Protein AF-A0A925TE75-F1 (afdb_monomer_lite)

Secondary structure (DSSP, 8-state):
----TTPPP-HHHHHHHHHHHTTSTTHHHHHHHHHHTSPPP---SS---BTTTTBSS----S-TTT-HHHHHHHHHHHHHHT--S-S--HHHHHTHHHHHHHHHHHHHHHHHHHHHHHHHHHHHHHGGGTT-EEEEEEEEEETTEEEEEETTT--EEEEEGGGS-SS-EEEETTTTEEEETTT--EEETT-EEEEEEEEEETTTTEEEEEE-SPPBP-PPPPP----------PPP-

Structure (mmCIF, N/CA/C/O backbone):
data_AF-A0A925TE75-F1
#
_entry.id   AF-A0A925TE75-F1
#
loop_
_atom_site.group_PDB
_atom_site.id
_atom_site.type_symbol
_atom_site.label_atom_id
_atom_site.label_alt_id
_atom_site.label_comp_id
_atom_site.label_asym_id
_atom_site.label_entity_id
_atom_site.label_seq_id
_atom_site.pdbx_PDB_ins_code
_atom_site.Cartn_x
_atom_site.Cartn_y
_atom_site.Cartn_z
_atom_site.occupancy
_atom_site.B_iso_or_equiv
_atom_site.auth_seq_id
_atom_site.auth_comp_id
_atom_site.auth_asym_id
_atom_site.auth_atom_id
_atom_site.pdbx_PDB_model_num
ATOM 1 N N . MET A 1 1 ? -26.390 -14.386 -6.343 1.00 45.97 1 MET A N 1
ATOM 2 C CA . MET A 1 1 ? -25.459 -13.821 -7.343 1.00 45.97 1 MET A CA 1
ATOM 3 C C . MET A 1 1 ? -24.581 -14.959 -7.830 1.00 45.97 1 MET A C 1
ATOM 5 O O . MET A 1 1 ? -23.824 -15.487 -7.032 1.00 45.97 1 MET A O 1
ATOM 9 N N . VAL A 1 2 ? -24.755 -15.409 -9.074 1.00 35.94 2 VAL A N 1
ATOM 10 C CA . VAL A 1 2 ? -23.958 -16.507 -9.641 1.00 35.94 2 VAL A CA 1
ATOM 11 C C . VAL A 1 2 ? 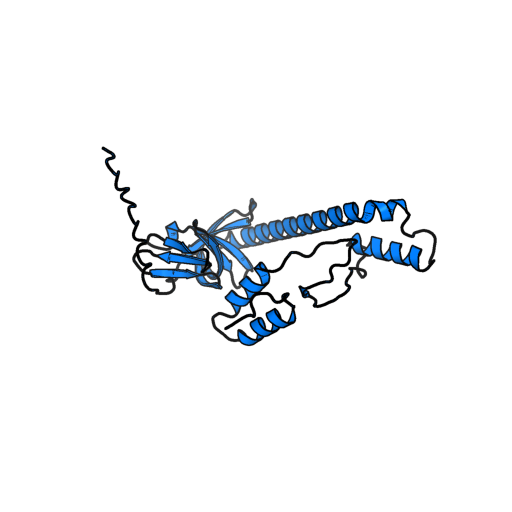-22.930 -15.874 -10.569 1.00 35.94 2 VAL A C 1
ATOM 13 O O . VAL A 1 2 ? -23.268 -15.431 -11.664 1.00 35.94 2 VAL A O 1
ATOM 16 N N . LEU A 1 3 ? -21.689 -15.755 -10.101 1.00 52.94 3 LEU A N 1
ATOM 17 C CA . LEU A 1 3 ? -20.561 -15.599 -11.013 1.00 52.94 3 LEU A CA 1
ATOM 18 C C . LEU A 1 3 ? -20.379 -16.959 -11.702 1.00 52.94 3 LEU A C 1
ATOM 20 O O . LEU A 1 3 ? -20.373 -17.968 -10.994 1.00 52.94 3 LEU A O 1
ATOM 24 N N . PRO A 1 4 ? -20.277 -17.033 -13.039 1.00 42.62 4 PRO A N 1
ATOM 25 C CA . PRO A 1 4 ? -20.003 -18.299 -13.703 1.00 42.62 4 PRO A CA 1
ATOM 26 C C . PRO A 1 4 ? -18.645 -18.825 -13.224 1.00 42.62 4 PRO A C 1
ATOM 28 O O . PRO A 1 4 ? -17.592 -18.260 -13.529 1.00 42.62 4 PRO A O 1
ATOM 31 N N . ILE A 1 5 ? -18.691 -19.887 -12.421 1.00 43.97 5 ILE A N 1
ATOM 32 C CA . ILE A 1 5 ? -17.518 -20.593 -11.911 1.00 43.97 5 ILE A CA 1
ATOM 33 C C . ILE A 1 5 ? -16.789 -21.162 -13.134 1.00 43.97 5 ILE A C 1
ATOM 35 O O . ILE A 1 5 ? -17.349 -21.979 -13.858 1.00 43.97 5 ILE A O 1
ATOM 39 N N . GLY A 1 6 ? -15.572 -20.680 -13.402 1.00 54.81 6 GLY A N 1
ATOM 40 C CA . GLY A 1 6 ? -14.730 -21.163 -14.506 1.00 54.81 6 GLY A CA 1
ATOM 41 C C . GLY A 1 6 ? -14.490 -20.185 -15.662 1.00 54.81 6 GLY A C 1
ATOM 42 O O . GLY A 1 6 ? -13.762 -20.530 -16.589 1.00 54.81 6 GLY A O 1
ATOM 43 N N . GLN A 1 7 ? -15.037 -18.962 -15.636 1.00 61.38 7 GLN A N 1
ATOM 44 C CA . GLN A 1 7 ? -14.716 -17.953 -16.655 1.00 61.38 7 GLN A CA 1
ATOM 45 C C . GLN A 1 7 ? -13.484 -17.120 -16.263 1.00 61.38 7 GLN A C 1
ATOM 47 O O . GLN A 1 7 ? -13.390 -16.638 -15.135 1.00 61.38 7 GLN A O 1
ATOM 52 N N . V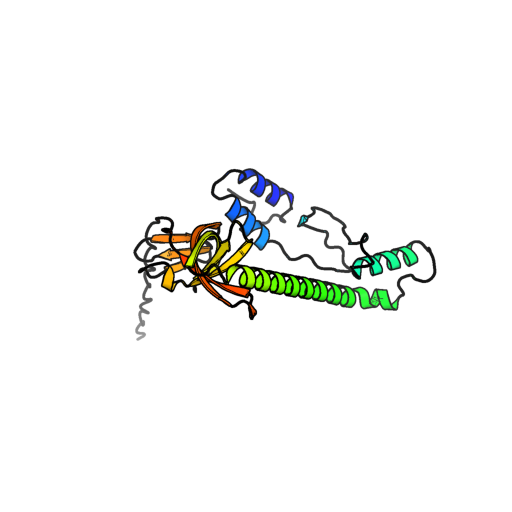AL A 1 8 ? -12.560 -16.895 -17.208 1.00 74.50 8 VAL A N 1
ATOM 53 C CA . VAL A 1 8 ? -11.416 -15.982 -17.021 1.00 74.50 8 VAL A CA 1
ATOM 54 C C . VAL A 1 8 ? -11.941 -14.600 -16.625 1.00 74.50 8 VAL A C 1
ATOM 56 O O . VAL A 1 8 ? -12.686 -13.965 -17.381 1.00 74.50 8 VAL A O 1
ATOM 59 N N . MET A 1 9 ? -11.564 -14.138 -15.432 1.00 81.94 9 MET A N 1
ATOM 60 C CA . MET A 1 9 ? -11.980 -12.836 -14.918 1.00 81.94 9 MET A CA 1
ATOM 61 C C . MET A 1 9 ? -11.477 -11.715 -15.831 1.00 81.94 9 MET A C 1
ATOM 63 O O . MET A 1 9 ? -10.340 -11.730 -16.294 1.00 81.94 9 MET A O 1
ATOM 67 N N . ARG A 1 10 ? -12.341 -10.733 -16.108 1.00 87.88 10 ARG A N 1
ATOM 68 C CA . ARG A 1 10 ? -12.034 -9.566 -16.946 1.00 87.88 10 ARG A CA 1
ATOM 69 C C . ARG A 1 10 ? -12.257 -8.280 -16.149 1.00 87.88 10 ARG A C 1
ATOM 71 O O . ARG A 1 10 ? -13.159 -8.271 -15.307 1.00 87.88 10 ARG A O 1
ATOM 78 N N . PRO A 1 11 ? -11.557 -7.174 -16.465 1.00 89.06 11 PRO A N 1
ATOM 79 C CA . PRO A 1 11 ? -11.718 -5.901 -15.751 1.00 89.06 11 PRO A CA 1
ATOM 80 C C . PRO A 1 11 ? -13.174 -5.414 -15.700 1.00 89.06 11 PRO A C 1
ATOM 82 O O . PRO A 1 11 ? -13.661 -4.993 -14.655 1.00 89.06 11 PRO A O 1
ATOM 85 N N . LYS A 1 12 ? -13.935 -5.603 -16.790 1.00 91.00 12 LYS A N 1
ATOM 86 C CA . LYS A 1 12 ? -15.368 -5.259 -16.853 1.00 91.00 12 LYS A CA 1
ATOM 87 C C . LYS A 1 12 ? -16.233 -5.940 -15.780 1.00 91.00 12 LYS A C 1
ATOM 89 O O . LYS A 1 12 ? -17.263 -5.392 -15.403 1.00 91.00 12 LYS A O 1
ATOM 94 N N . HIS A 1 13 ? -15.854 -7.134 -15.310 1.00 90.94 13 HIS A N 1
ATOM 95 C CA . HIS A 1 13 ? -16.602 -7.839 -14.266 1.00 90.94 13 HIS A CA 1
ATOM 96 C C . HIS A 1 13 ? -16.433 -7.134 -12.918 1.00 90.94 13 HIS A C 1
ATOM 98 O O . HIS A 1 13 ? -17.423 -6.924 -12.223 1.00 90.94 13 HIS A O 1
ATOM 104 N N . PHE A 1 14 ? -15.214 -6.692 -12.599 1.00 91.06 14 PHE A N 1
ATOM 105 C CA . PHE A 1 14 ? -14.948 -5.882 -11.412 1.00 91.06 14 PHE A CA 1
ATOM 106 C C . PHE A 1 14 ? -15.630 -4.519 -11.502 1.00 91.06 14 PHE A C 1
ATOM 108 O O . PHE A 1 14 ? -16.347 -4.155 -10.580 1.00 91.06 14 PHE A O 1
ATOM 115 N N . ASN A 1 15 ? -15.527 -3.819 -12.636 1.00 91.50 15 ASN A N 1
ATOM 116 C CA . ASN A 1 15 ? -16.188 -2.518 -12.810 1.00 91.50 15 ASN A CA 1
ATOM 117 C C . ASN A 1 15 ? -17.709 -2.607 -12.619 1.00 91.50 15 ASN A C 1
ATOM 119 O O . ASN A 1 15 ? -18.303 -1.739 -11.988 1.00 91.50 15 ASN A O 1
ATOM 123 N N . ARG A 1 16 ? -18.344 -3.688 -13.093 1.00 92.69 16 ARG A N 1
ATOM 124 C CA . ARG A 1 16 ? -19.771 -3.932 -12.845 1.00 92.69 16 ARG A CA 1
ATOM 125 C C . ARG A 1 16 ? -20.079 -4.104 -11.357 1.00 92.69 16 ARG A C 1
ATOM 127 O O . ARG A 1 16 ? -21.093 -3.588 -10.900 1.00 92.69 16 ARG A O 1
ATOM 134 N N . ILE A 1 17 ? -19.241 -4.835 -10.621 1.00 91.31 17 ILE A N 1
ATOM 135 C CA . ILE A 1 17 ? -19.398 -5.002 -9.170 1.00 91.31 17 ILE A CA 1
ATOM 136 C C . ILE A 1 17 ? -19.273 -3.641 -8.482 1.00 91.31 17 ILE A C 1
ATOM 138 O O . ILE A 1 17 ? -20.159 -3.281 -7.715 1.00 91.31 17 ILE A O 1
ATOM 142 N N . LEU A 1 18 ? -18.231 -2.869 -8.804 1.00 93.38 18 LEU A N 1
ATOM 143 C CA . LEU A 1 18 ? -17.979 -1.546 -8.225 1.00 93.38 18 LEU A CA 1
ATOM 144 C C . LEU A 1 18 ? -19.149 -0.578 -8.470 1.00 93.38 18 LEU A C 1
ATOM 146 O O . LEU A 1 18 ? -19.580 0.107 -7.545 1.00 93.38 18 LEU A O 1
ATOM 150 N N . GLU A 1 19 ? -19.732 -0.578 -9.672 1.00 94.75 19 GLU A N 1
ATOM 151 C CA . GLU A 1 19 ? -20.901 0.260 -9.973 1.00 94.75 19 GLU A CA 1
ATOM 152 C C . GLU A 1 19 ? -22.147 -0.186 -9.192 1.00 94.75 19 GLU A C 1
ATOM 154 O O . GLU A 1 19 ? -22.890 0.635 -8.665 1.00 94.75 19 GLU A O 1
ATOM 159 N N . GLN A 1 20 ? -22.365 -1.496 -9.042 1.00 93.19 20 GLN A N 1
ATOM 160 C CA . GLN A 1 20 ? -23.517 -2.030 -8.305 1.00 93.19 20 GLN A CA 1
ATOM 161 C C . GLN A 1 20 ? -23.474 -1.754 -6.801 1.00 93.19 20 GLN A C 1
ATOM 163 O O . GLN A 1 20 ? -24.521 -1.816 -6.146 1.00 93.19 20 GLN A O 1
ATOM 168 N N . VAL A 1 21 ? -22.289 -1.528 -6.236 1.00 94.50 21 VAL A N 1
ATOM 169 C CA . VAL A 1 21 ? -22.122 -1.240 -4.806 1.00 94.50 21 VAL A CA 1
ATOM 170 C C . VAL A 1 21 ? -22.039 0.250 -4.504 1.00 94.50 21 VAL A C 1
ATOM 172 O O . VAL A 1 21 ? -22.054 0.625 -3.336 1.00 94.50 21 VAL A O 1
ATOM 175 N N . LYS A 1 22 ? -22.002 1.100 -5.533 1.00 93.81 22 LYS A N 1
ATOM 176 C CA . LYS A 1 22 ? -21.947 2.552 -5.395 1.00 93.81 22 LYS A CA 1
ATOM 177 C C . LYS A 1 22 ? -23.134 3.086 -4.583 1.00 93.81 22 LYS A C 1
ATOM 179 O O . LYS A 1 22 ? -24.280 2.721 -4.827 1.00 93.81 22 LYS A O 1
ATOM 184 N N . GLY A 1 23 ? -22.846 3.937 -3.602 1.00 90.44 23 GLY A N 1
ATOM 185 C CA . GLY A 1 23 ? -23.814 4.535 -2.682 1.00 90.44 23 GLY A CA 1
ATOM 186 C C . GLY A 1 23 ? -24.338 3.603 -1.585 1.00 90.44 23 GLY A C 1
ATOM 187 O O . GLY A 1 23 ? -25.171 4.034 -0.797 1.00 90.44 23 GLY A O 1
ATOM 188 N N . LYS A 1 24 ? -23.887 2.343 -1.514 1.00 90.62 24 LYS A N 1
ATOM 189 C CA . LYS A 1 24 ? -24.347 1.383 -0.498 1.00 90.62 24 LYS A CA 1
ATOM 190 C C . LYS A 1 24 ? -23.432 1.364 0.720 1.00 90.62 24 LYS A C 1
ATOM 192 O O . LYS A 1 24 ? -22.227 1.577 0.601 1.00 90.62 24 LYS A O 1
ATOM 197 N N . ASP A 1 25 ? -23.977 0.965 1.867 1.00 83.44 25 ASP A N 1
ATOM 198 C CA . ASP A 1 25 ? -23.239 0.885 3.139 1.00 83.44 25 ASP A CA 1
ATOM 199 C C . ASP A 1 25 ? -21.976 0.009 3.065 1.00 83.44 25 ASP A C 1
ATOM 201 O O . ASP A 1 25 ? -20.991 0.254 3.759 1.00 83.44 25 ASP A O 1
ATOM 205 N N . TYR A 1 26 ? -21.984 -1.006 2.196 1.00 82.31 26 TYR A N 1
ATOM 206 C CA . TYR A 1 26 ? -20.880 -1.946 1.995 1.00 82.31 26 TYR A CA 1
ATOM 207 C C . TYR A 1 26 ? -19.980 -1.618 0.793 1.00 82.31 26 TYR A C 1
ATOM 209 O O . TYR A 1 26 ? -19.104 -2.421 0.465 1.00 82.31 26 TYR A O 1
ATOM 217 N N . GLN A 1 27 ? -20.155 -0.460 0.139 1.00 88.19 27 GLN A N 1
ATOM 218 C CA . GLN A 1 27 ? -19.326 -0.033 -0.999 1.00 88.19 27 GLN A CA 1
ATOM 219 C C . GLN A 1 27 ? -17.835 -0.154 -0.678 1.00 88.19 27 GLN A C 1
ATOM 221 O O . GLN A 1 27 ? -17.071 -0.744 -1.436 1.00 88.19 27 GLN A O 1
ATOM 226 N N . HIS A 1 28 ? -17.423 0.388 0.468 1.00 83.69 28 HIS A N 1
ATOM 227 C CA . HIS A 1 28 ? -16.014 0.449 0.828 1.00 83.69 28 HIS A CA 1
ATOM 228 C C . HIS A 1 28 ? -15.413 -0.939 1.067 1.00 83.69 28 HIS A C 1
ATOM 230 O O . HIS A 1 28 ? -14.321 -1.214 0.574 1.00 83.69 28 HIS A O 1
ATOM 236 N N . LEU A 1 29 ? -16.127 -1.818 1.776 1.00 85.50 29 LEU A N 1
ATOM 237 C CA . LEU A 1 29 ? -15.679 -3.191 2.004 1.00 85.50 29 LEU A CA 1
ATOM 238 C C . LEU A 1 29 ? -15.456 -3.911 0.670 1.00 85.50 29 LEU A C 1
ATOM 240 O O . LEU A 1 29 ? -14.417 -4.532 0.465 1.00 85.50 29 LEU A O 1
ATOM 244 N N . VAL A 1 30 ? -16.406 -3.792 -0.259 1.00 89.38 30 VAL A N 1
ATOM 245 C CA . VAL A 1 30 ? -16.284 -4.426 -1.576 1.00 89.38 30 VAL A CA 1
ATOM 246 C C . VAL A 1 30 ? -15.117 -3.837 -2.365 1.00 89.38 30 VAL A C 1
ATOM 248 O O . VAL A 1 30 ? -14.345 -4.603 -2.936 1.00 89.38 30 VAL A O 1
ATOM 251 N N . ASN A 1 31 ? -14.935 -2.514 -2.354 1.00 89.62 31 ASN A N 1
ATOM 252 C CA . ASN A 1 31 ? -13.800 -1.867 -3.014 1.00 89.62 31 ASN A CA 1
ATOM 253 C C . ASN A 1 31 ? -12.456 -2.374 -2.465 1.00 89.62 31 ASN A C 1
ATOM 255 O O . ASN A 1 31 ? -11.576 -2.727 -3.245 1.00 89.62 31 ASN A O 1
ATOM 259 N N . GLU A 1 32 ? -12.315 -2.473 -1.142 1.00 86.25 32 GLU A N 1
ATOM 260 C CA . GLU A 1 32 ? -11.103 -2.983 -0.485 1.00 86.25 32 GLU A CA 1
ATOM 261 C C . GLU A 1 32 ? -10.815 -4.438 -0.845 1.00 86.25 32 GLU A C 1
ATOM 263 O O . GLU A 1 32 ? -9.689 -4.783 -1.201 1.00 86.25 32 GLU A O 1
ATOM 268 N N . VAL A 1 33 ? -11.834 -5.298 -0.797 1.00 88.25 33 VAL A N 1
ATOM 269 C CA . VAL A 1 33 ? -11.685 -6.708 -1.173 1.00 88.25 33 VAL A CA 1
ATOM 270 C C . VAL A 1 33 ? -11.282 -6.820 -2.642 1.00 88.25 33 VAL A C 1
ATOM 272 O O . VAL A 1 33 ? -10.343 -7.545 -2.961 1.00 88.25 33 VAL A O 1
ATOM 275 N N . VAL A 1 34 ? -11.925 -6.063 -3.536 1.00 90.69 34 VAL A N 1
ATOM 276 C CA . VAL A 1 34 ? -11.560 -6.032 -4.958 1.00 90.69 34 VAL A CA 1
ATOM 277 C C . VAL A 1 34 ? -10.102 -5.619 -5.138 1.00 90.69 34 VAL A C 1
ATOM 279 O O . VAL A 1 34 ? -9.375 -6.323 -5.835 1.00 90.69 34 VAL A O 1
ATOM 282 N N . LEU A 1 35 ? -9.651 -4.541 -4.494 1.00 88.56 35 LEU A N 1
ATOM 283 C CA . LEU A 1 35 ? -8.263 -4.081 -4.585 1.00 88.56 35 LEU A CA 1
ATOM 284 C C . LEU A 1 35 ? -7.273 -5.140 -4.080 1.00 88.56 35 LEU A C 1
ATOM 286 O O . LEU A 1 35 ? -6.300 -5.437 -4.765 1.00 88.56 35 LEU A O 1
ATOM 290 N N . ARG A 1 36 ? -7.552 -5.781 -2.939 1.00 86.62 36 ARG A N 1
ATOM 291 C CA . ARG A 1 36 ? -6.675 -6.809 -2.343 1.00 86.62 36 ARG A CA 1
ATOM 292 C C . ARG A 1 36 ? -6.613 -8.113 -3.131 1.00 86.62 36 ARG A C 1
ATOM 294 O O . ARG A 1 36 ? -5.673 -8.879 -2.954 1.00 86.62 36 ARG A O 1
ATOM 301 N N . THR A 1 37 ? -7.600 -8.383 -3.985 1.00 87.69 37 THR A N 1
ATOM 302 C CA . THR A 1 37 ? -7.581 -9.558 -4.874 1.00 87.69 37 THR A CA 1
ATOM 303 C C . THR A 1 37 ? -6.733 -9.358 -6.130 1.00 87.69 37 THR A C 1
ATOM 305 O O . THR A 1 37 ? -6.501 -10.320 -6.863 1.00 87.69 37 THR A O 1
ATOM 308 N N . GLN A 1 38 ? -6.282 -8.131 -6.413 1.00 89.44 38 GLN A N 1
ATOM 309 C CA . GLN A 1 38 ? -5.475 -7.840 -7.594 1.00 89.44 38 GLN A CA 1
ATOM 310 C C . GLN A 1 38 ? -3.997 -8.146 -7.343 1.00 89.44 38 GLN A C 1
ATOM 312 O O . GLN A 1 38 ? -3.460 -7.892 -6.267 1.00 89.44 38 GLN A O 1
ATOM 317 N N . ALA A 1 39 ? -3.330 -8.677 -8.367 1.00 90.50 39 ALA A N 1
ATOM 318 C CA . ALA A 1 39 ? -1.884 -8.838 -8.349 1.00 90.50 39 ALA A CA 1
ATOM 319 C C . ALA A 1 39 ? -1.191 -7.474 -8.473 1.00 90.50 39 ALA A C 1
ATOM 321 O O . ALA A 1 39 ? -1.663 -6.589 -9.191 1.00 90.50 39 ALA A O 1
ATOM 322 N N . GLN A 1 40 ? -0.042 -7.333 -7.815 1.00 92.06 40 GLN A N 1
ATOM 323 C CA . GLN A 1 40 ? 0.820 -6.169 -7.982 1.00 92.06 40 GLN A CA 1
ATOM 324 C C . GLN A 1 40 ? 1.375 -6.119 -9.416 1.00 92.06 40 GLN A C 1
ATOM 326 O O . GLN A 1 40 ? 1.749 -7.150 -9.981 1.00 92.06 40 GLN A O 1
ATOM 331 N N . ALA A 1 41 ? 1.425 -4.924 -10.008 1.00 93.88 41 ALA A N 1
ATOM 332 C CA . ALA A 1 41 ? 2.069 -4.718 -11.302 1.00 93.88 41 ALA A CA 1
ATOM 333 C C . ALA A 1 41 ? 3.592 -4.889 -11.182 1.00 93.88 41 ALA A C 1
ATOM 335 O O . ALA A 1 41 ? 4.179 -4.566 -10.151 1.00 93.88 41 ALA A O 1
ATOM 336 N N . ILE A 1 42 ? 4.219 -5.403 -12.240 1.00 94.88 42 ILE A N 1
ATOM 337 C CA . ILE A 1 42 ? 5.668 -5.613 -12.327 1.00 94.88 42 ILE A CA 1
ATOM 338 C C . ILE A 1 42 ? 6.164 -5.218 -13.715 1.00 94.88 42 ILE A C 1
ATOM 340 O O . ILE A 1 42 ? 5.397 -5.252 -14.685 1.00 94.88 42 ILE A O 1
ATOM 344 N N . TYR A 1 43 ? 7.453 -4.912 -13.824 1.00 96.94 43 TYR A N 1
ATOM 345 C CA . TYR A 1 43 ? 8.115 -4.834 -15.119 1.00 96.94 43 TYR A CA 1
ATOM 346 C C . TYR A 1 43 ? 8.406 -6.247 -15.624 1.00 96.94 43 TYR A C 1
ATOM 348 O O . TYR A 1 43 ? 8.772 -7.138 -14.862 1.00 96.94 43 TYR A O 1
ATOM 356 N N . SER A 1 44 ? 8.219 -6.473 -16.922 1.00 96.00 44 SER A N 1
ATOM 357 C CA . SER A 1 44 ? 8.534 -7.747 -17.562 1.00 96.00 44 SER A CA 1
ATOM 358 C C . SER A 1 44 ? 8.821 -7.520 -19.045 1.00 96.00 44 SER A C 1
ATOM 360 O O . SER A 1 44 ? 8.110 -6.724 -19.663 1.00 96.00 44 SER A O 1
ATOM 362 N N . PRO A 1 45 ? 9.811 -8.215 -19.637 1.00 94.69 45 PRO A N 1
ATOM 363 C CA . PRO A 1 45 ? 9.989 -8.206 -21.089 1.00 94.69 45 PRO A CA 1
ATOM 364 C C . PRO A 1 45 ? 8.821 -8.898 -21.815 1.00 94.69 45 PRO A C 1
ATOM 366 O O . PRO A 1 45 ? 8.527 -8.582 -22.967 1.00 94.69 45 PRO A O 1
ATOM 369 N N . ASP A 1 46 ? 8.115 -9.807 -21.133 1.00 94.69 46 ASP A N 1
ATOM 370 C CA . ASP A 1 46 ? 6.970 -10.533 -21.674 1.00 94.69 46 ASP A CA 1
ATOM 371 C C . ASP A 1 46 ? 5.679 -9.718 -21.490 1.00 94.69 46 ASP A C 1
ATOM 373 O O . ASP A 1 46 ? 5.219 -9.485 -20.367 1.00 94.69 46 ASP A O 1
ATOM 377 N N . ASN A 1 47 ? 5.027 -9.319 -22.586 1.00 93.50 47 ASN A N 1
ATOM 378 C CA . ASN A 1 47 ? 3.759 -8.593 -22.500 1.00 93.50 47 ASN A CA 1
ATOM 379 C C . ASN A 1 47 ? 2.605 -9.503 -22.039 1.00 93.50 47 ASN A C 1
ATOM 381 O O . ASN A 1 47 ? 2.017 -10.241 -22.832 1.00 93.50 47 ASN A O 1
ATOM 385 N N . LYS A 1 48 ? 2.212 -9.359 -20.771 1.00 91.19 48 LYS A N 1
ATOM 386 C CA . LYS A 1 48 ? 1.043 -10.027 -20.165 1.00 91.19 48 LYS A CA 1
ATOM 387 C C . LYS A 1 48 ? -0.234 -9.169 -20.198 1.00 91.19 48 LYS A C 1
ATOM 389 O O . LYS A 1 48 ? -1.279 -9.599 -19.710 1.00 91.19 48 LYS A O 1
ATOM 394 N N . GLY A 1 49 ? -0.166 -7.970 -20.785 1.00 92.81 49 GLY A N 1
ATOM 395 C CA . GLY A 1 49 ? -1.205 -6.945 -20.689 1.00 92.81 49 GLY A CA 1
ATOM 39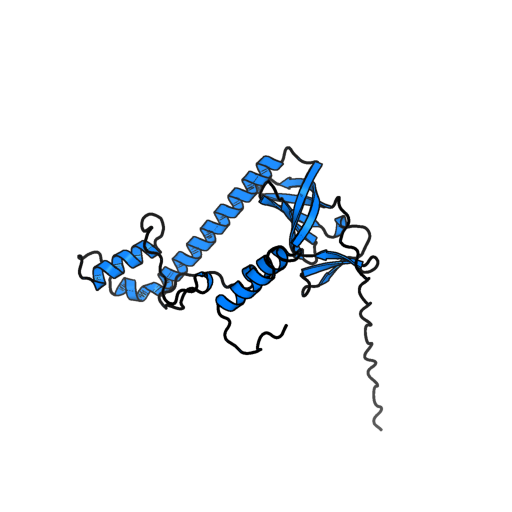6 C C . GLY A 1 49 ? -1.264 -6.289 -19.306 1.00 92.81 49 GLY A C 1
ATOM 397 O O . GLY A 1 49 ? -0.545 -6.667 -18.385 1.00 92.81 49 GLY A O 1
ATOM 398 N N . HIS A 1 50 ? -2.137 -5.294 -19.150 1.00 95.12 50 HIS A N 1
ATOM 399 C CA . HIS A 1 50 ? -2.323 -4.567 -17.895 1.00 95.12 50 HIS A CA 1
ATOM 400 C C . HIS A 1 50 ? -3.787 -4.637 -17.453 1.00 95.12 50 HIS A C 1
ATOM 402 O O . HIS A 1 50 ? -4.639 -3.889 -17.939 1.00 95.12 50 HIS A O 1
ATOM 408 N N . PHE A 1 51 ? -4.083 -5.522 -16.495 1.00 92.75 51 PHE A N 1
ATOM 409 C CA . PHE A 1 51 ? -5.451 -5.799 -16.041 1.00 92.75 51 PHE A CA 1
ATOM 410 C C . PHE A 1 51 ? -6.152 -4.555 -15.480 1.00 92.75 51 PHE A C 1
ATOM 412 O O . PHE A 1 51 ? -7.234 -4.209 -15.947 1.00 92.75 51 PHE A O 1
ATOM 419 N N . GLY A 1 52 ? -5.513 -3.840 -14.545 1.00 90.12 52 GLY A N 1
ATOM 420 C CA . GLY A 1 52 ? -6.104 -2.658 -13.899 1.00 90.12 52 GLY A CA 1
ATOM 421 C C . GLY A 1 52 ? -6.430 -1.500 -14.853 1.00 90.12 52 GLY A C 1
ATOM 422 O O . GLY A 1 52 ? -7.374 -0.760 -14.611 1.00 90.12 52 GLY A O 1
ATOM 423 N N . LEU A 1 53 ? -5.709 -1.386 -15.975 1.00 92.69 53 LEU A N 1
ATOM 424 C CA . LEU A 1 53 ? -5.939 -0.378 -17.017 1.00 92.69 53 LEU A CA 1
ATOM 425 C C . LEU A 1 53 ? -6.802 -0.913 -18.167 1.00 92.69 53 LEU A C 1
ATOM 427 O O . LEU A 1 53 ? -7.132 -0.180 -19.092 1.00 92.69 53 LEU A O 1
ATOM 431 N N . SER A 1 54 ? -7.157 -2.201 -18.141 1.00 93.00 54 SER A N 1
ATOM 432 C CA . SER A 1 54 ? -7.851 -2.882 -19.233 1.00 93.00 54 SER A CA 1
ATOM 433 C C . SER A 1 54 ? -7.142 -2.757 -20.599 1.00 93.00 54 SER A C 1
ATOM 435 O O . SER A 1 54 ? -7.801 -2.705 -21.641 1.00 93.00 54 SER A O 1
ATOM 437 N N . LEU A 1 55 ? -5.803 -2.757 -20.613 1.00 93.62 55 LEU A N 1
ATOM 438 C CA . LEU A 1 55 ? -4.985 -2.634 -21.827 1.00 93.62 55 LEU A CA 1
ATOM 439 C C . LEU A 1 55 ? -4.317 -3.962 -22.206 1.00 93.62 55 LEU A C 1
ATOM 441 O O . LEU A 1 55 ? -3.807 -4.684 -21.353 1.00 93.62 55 LEU A O 1
ATOM 445 N N . ARG A 1 56 ? -4.275 -4.277 -23.509 1.00 93.69 56 ARG A N 1
ATOM 446 C CA . ARG A 1 56 ? -3.592 -5.483 -24.029 1.00 93.69 56 ARG A CA 1
ATOM 447 C C . ARG A 1 56 ? -2.072 -5.342 -24.096 1.00 93.69 56 ARG A C 1
ATOM 449 O O . ARG A 1 56 ? -1.371 -6.347 -24.055 1.00 93.69 56 ARG A O 1
ATOM 456 N N . ARG A 1 57 ? -1.586 -4.115 -24.275 1.00 95.44 57 ARG A N 1
ATOM 457 C CA . ARG A 1 57 ? -0.171 -3.746 -24.354 1.00 95.44 57 ARG A CA 1
ATOM 458 C C . ARG A 1 57 ? -0.007 -2.448 -23.587 1.00 95.44 57 ARG A C 1
ATOM 460 O O . ARG A 1 57 ? -0.781 -1.518 -23.810 1.00 95.44 57 ARG A O 1
ATOM 467 N N . TYR A 1 58 ? 0.952 -2.413 -22.681 1.00 96.56 58 TYR A N 1
ATOM 468 C CA . TYR A 1 58 ? 1.264 -1.230 -21.897 1.00 96.56 58 TYR A CA 1
ATOM 469 C C . TYR A 1 58 ? 2.729 -1.283 -21.479 1.00 96.56 58 TYR A C 1
ATOM 471 O O . TYR A 1 58 ? 3.223 -2.347 -21.114 1.00 96.56 58 TYR A O 1
ATOM 479 N N . ALA A 1 59 ? 3.396 -0.137 -21.533 1.00 96.56 59 ALA A N 1
ATOM 480 C CA . ALA A 1 59 ? 4.751 0.054 -21.046 1.00 96.56 59 ALA A CA 1
ATOM 481 C C . ALA A 1 59 ? 4.895 1.496 -20.548 1.00 96.56 59 ALA A C 1
ATOM 483 O O . ALA A 1 59 ? 4.234 2.404 -21.059 1.00 96.56 59 ALA A O 1
ATOM 484 N N . HIS A 1 60 ? 5.758 1.710 -19.557 1.00 97.62 60 HIS A N 1
ATOM 485 C CA . HIS A 1 60 ? 6.164 3.058 -19.175 1.00 97.62 60 HIS A CA 1
ATOM 486 C C . HIS A 1 60 ? 7.155 3.622 -20.201 1.00 97.62 60 HIS A C 1
ATOM 488 O O . HIS A 1 60 ? 8.033 2.911 -20.677 1.00 97.62 60 HIS A O 1
ATOM 494 N N . PHE A 1 61 ? 6.986 4.894 -20.557 1.00 97.25 61 PHE A N 1
ATOM 495 C CA . PHE A 1 61 ? 7.791 5.576 -21.580 1.00 97.25 61 PHE A CA 1
ATOM 496 C C . PHE A 1 61 ? 8.021 7.070 -21.289 1.00 97.25 61 PHE A C 1
ATOM 498 O O . PHE A 1 61 ? 9.025 7.651 -21.687 1.00 97.25 61 PHE A O 1
ATOM 505 N N . THR A 1 62 ? 7.089 7.731 -20.608 1.00 97.88 62 THR A N 1
ATOM 506 C CA . THR A 1 62 ? 7.021 9.194 -20.504 1.00 97.88 62 THR A CA 1
ATOM 507 C C . THR A 1 62 ? 7.918 9.821 -19.430 1.00 97.88 62 THR A C 1
ATOM 509 O O . THR A 1 62 ? 7.840 11.025 -19.202 1.00 97.88 62 THR A O 1
ATOM 512 N N . SER A 1 63 ? 8.722 9.056 -18.690 1.00 97.88 63 SER A N 1
ATOM 513 C CA . SER A 1 63 ? 9.503 9.571 -17.551 1.00 97.88 63 SER A CA 1
ATOM 514 C C . SER A 1 63 ? 10.908 8.949 -17.406 1.00 97.88 63 SER A C 1
ATOM 516 O O . SER A 1 63 ? 11.249 8.506 -16.306 1.00 97.88 63 SER A O 1
ATOM 518 N N . PRO A 1 64 ? 11.760 8.962 -18.455 1.00 96.94 64 PRO A N 1
ATOM 519 C CA . PRO A 1 64 ? 13.102 8.356 -18.426 1.00 96.94 64 PRO A CA 1
ATOM 520 C C . PRO A 1 64 ? 14.047 8.961 -17.381 1.00 96.94 64 PRO A C 1
ATOM 522 O O . PRO A 1 64 ? 14.927 8.268 -16.887 1.00 96.94 64 PRO A O 1
ATOM 525 N N . ILE A 1 65 ? 13.831 10.217 -16.972 1.00 97.88 65 ILE A N 1
ATOM 526 C CA . ILE A 1 65 ? 14.656 10.890 -15.951 1.00 97.88 65 ILE A CA 1
ATOM 527 C C . ILE A 1 65 ? 14.522 10.229 -14.567 1.00 97.88 65 ILE A C 1
ATOM 529 O O . ILE A 1 65 ? 15.468 10.226 -13.789 1.00 97.88 65 ILE A O 1
ATOM 533 N N . ARG A 1 66 ? 13.348 9.675 -14.239 1.00 97.12 66 ARG A N 1
ATOM 534 C CA . ARG A 1 66 ? 13.027 9.173 -12.885 1.00 97.12 66 ARG A CA 1
ATOM 535 C C . ARG A 1 66 ? 12.618 7.701 -12.844 1.00 97.12 66 ARG A C 1
ATOM 537 O O . ARG A 1 66 ? 12.276 7.194 -11.781 1.00 97.12 66 ARG A O 1
ATOM 544 N N . ARG A 1 67 ? 12.596 7.022 -13.993 1.00 97.38 67 ARG A N 1
ATOM 545 C CA . ARG A 1 67 ? 12.262 5.600 -14.113 1.00 97.38 67 ARG A CA 1
ATOM 546 C C . ARG A 1 67 ? 13.158 4.952 -15.157 1.00 97.38 67 ARG A C 1
ATOM 548 O O . ARG A 1 67 ? 13.094 5.283 -16.338 1.00 97.38 67 ARG A O 1
ATOM 555 N N . TYR A 1 68 ? 13.952 3.983 -14.715 1.00 97.38 68 TYR A N 1
ATOM 556 C CA . TYR A 1 68 ? 14.895 3.283 -15.585 1.00 97.38 68 TYR A CA 1
ATOM 557 C C . TYR A 1 68 ? 14.193 2.442 -16.666 1.00 97.38 68 TYR A C 1
ATOM 559 O O . TYR A 1 68 ? 14.696 2.331 -17.778 1.00 97.38 68 TYR A O 1
ATOM 567 N N . ALA A 1 69 ? 12.985 1.930 -16.394 1.00 97.38 69 ALA A N 1
ATOM 568 C CA . ALA A 1 69 ? 12.180 1.225 -17.395 1.00 97.38 69 ALA A CA 1
ATOM 569 C C . ALA A 1 69 ? 11.893 2.085 -18.635 1.00 97.38 69 ALA A C 1
ATOM 571 O O . ALA A 1 69 ? 12.037 1.612 -19.758 1.00 97.38 69 ALA A O 1
ATOM 572 N N . ASP A 1 70 ? 11.528 3.354 -18.439 1.00 98.12 70 ASP A N 1
ATOM 573 C CA . ASP A 1 70 ? 11.282 4.287 -19.536 1.00 98.12 70 ASP A CA 1
ATOM 574 C C . ASP A 1 70 ? 12.568 4.503 -20.356 1.00 98.12 70 ASP A C 1
ATOM 576 O O . ASP A 1 70 ? 12.505 4.496 -21.580 1.00 98.12 70 ASP A O 1
ATOM 580 N N . LEU A 1 71 ? 13.741 4.605 -19.716 1.00 97.00 71 LEU A N 1
ATOM 581 C CA . LEU A 1 71 ? 15.029 4.713 -20.417 1.00 97.00 71 LEU A CA 1
ATOM 582 C C . LEU A 1 71 ? 15.311 3.485 -21.301 1.00 97.00 71 LEU A C 1
ATOM 584 O O . LEU A 1 71 ? 15.716 3.636 -22.453 1.00 97.00 71 LEU A O 1
ATOM 588 N N . ILE A 1 72 ? 15.049 2.276 -20.793 1.00 97.00 72 ILE A N 1
ATOM 589 C CA . ILE A 1 72 ? 15.181 1.033 -21.569 1.00 97.00 72 ILE A CA 1
ATOM 590 C C . ILE A 1 72 ? 14.258 1.052 -22.794 1.00 97.00 72 ILE A C 1
ATOM 592 O O . ILE A 1 72 ? 14.688 0.693 -23.889 1.00 97.00 72 ILE A O 1
ATOM 596 N N . VAL A 1 73 ? 13.014 1.519 -22.647 1.00 96.94 73 VAL A N 1
ATOM 597 C CA . VAL A 1 73 ? 12.080 1.648 -23.778 1.00 96.94 73 VAL A CA 1
ATOM 598 C C . VAL A 1 73 ? 12.567 2.687 -24.793 1.00 96.94 73 VAL A C 1
ATOM 600 O O . VAL A 1 73 ? 12.483 2.434 -25.994 1.00 96.94 73 VAL A O 1
ATOM 603 N N . HIS A 1 74 ? 13.110 3.826 -24.349 1.00 97.44 74 HIS A N 1
ATOM 604 C CA . HIS A 1 74 ? 13.704 4.827 -25.250 1.00 97.44 74 HIS A CA 1
ATOM 605 C C . HIS A 1 74 ? 14.852 4.223 -26.069 1.00 97.44 74 HIS A C 1
ATOM 607 O O . HIS A 1 74 ? 14.846 4.333 -27.293 1.00 97.44 74 HIS A O 1
ATOM 613 N N . ARG A 1 75 ? 15.776 3.500 -25.426 1.00 96.94 75 ARG A N 1
ATOM 614 C CA . ARG A 1 75 ? 16.884 2.807 -26.109 1.00 96.94 75 ARG A CA 1
ATOM 615 C C . ARG A 1 75 ? 16.410 1.709 -27.058 1.00 96.94 75 ARG A C 1
ATOM 617 O O . ARG A 1 75 ? 16.957 1.558 -28.148 1.00 96.94 75 ARG A O 1
ATOM 624 N N . ALA A 1 76 ? 15.364 0.971 -26.688 1.00 96.12 76 ALA A N 1
ATOM 625 C CA . ALA A 1 76 ? 14.761 -0.032 -27.561 1.00 96.12 76 ALA A CA 1
ATOM 626 C C . ALA A 1 76 ? 14.197 0.600 -28.843 1.00 96.12 76 ALA A C 1
ATOM 628 O O . ALA A 1 76 ? 14.353 0.038 -29.925 1.00 96.12 76 ALA A O 1
ATOM 629 N N . LEU A 1 77 ? 13.570 1.777 -28.734 1.00 96.38 77 LEU A N 1
ATOM 630 C CA . LEU A 1 77 ? 13.058 2.518 -29.887 1.00 96.38 77 LEU A CA 1
ATOM 631 C C . LEU A 1 77 ? 14.185 3.050 -30.774 1.00 96.38 77 LEU A C 1
ATOM 633 O O . LEU A 1 77 ? 14.048 2.985 -31.992 1.00 96.38 77 LEU A O 1
ATOM 637 N N . ILE A 1 78 ? 15.296 3.514 -30.191 1.00 97.00 78 ILE A N 1
ATOM 638 C CA . ILE A 1 78 ? 16.477 3.934 -30.961 1.00 97.00 78 ILE A CA 1
ATOM 639 C C . ILE A 1 78 ? 16.995 2.773 -31.817 1.00 97.00 78 ILE A C 1
ATOM 641 O O . ILE A 1 78 ? 17.131 2.949 -33.028 1.00 97.00 78 ILE A O 1
ATOM 645 N N . SER A 1 79 ? 17.191 1.581 -31.234 1.00 95.19 79 SER A N 1
ATOM 646 C CA . SER A 1 79 ? 17.618 0.393 -31.992 1.00 95.19 79 SER A CA 1
ATOM 647 C C . SER A 1 79 ? 16.591 -0.035 -33.039 1.00 95.19 79 SER A C 1
ATOM 649 O O . SER A 1 79 ? 16.953 -0.345 -34.169 1.00 95.19 79 SER A O 1
ATOM 651 N N . ALA A 1 80 ? 15.305 -0.073 -32.675 1.00 95.00 80 ALA A N 1
ATOM 652 C CA . ALA A 1 80 ? 14.253 -0.596 -33.545 1.00 95.00 80 ALA A CA 1
ATOM 653 C C . ALA A 1 80 ? 13.939 0.320 -34.738 1.00 95.00 80 ALA A C 1
ATOM 655 O O . ALA A 1 80 ? 13.512 -0.170 -35.782 1.00 95.00 80 ALA A O 1
ATOM 656 N N . LEU A 1 81 ? 14.116 1.635 -34.578 1.00 96.94 81 LEU A N 1
ATOM 657 C CA . LEU A 1 81 ? 13.804 2.640 -35.598 1.00 96.94 81 LEU A CA 1
ATOM 658 C C . LEU A 1 81 ? 15.051 3.211 -36.288 1.00 96.94 81 LEU A C 1
ATOM 660 O O . LEU A 1 81 ? 14.912 3.982 -37.234 1.00 96.94 81 LEU A O 1
ATOM 664 N N . GLY A 1 82 ? 16.254 2.841 -35.839 1.00 94.56 82 GLY A N 1
ATOM 665 C CA . GLY A 1 82 ? 17.513 3.307 -36.422 1.00 94.56 82 GLY A CA 1
ATOM 666 C C . GLY A 1 82 ? 17.790 4.790 -36.169 1.00 94.56 82 GLY A C 1
ATOM 667 O O . GLY A 1 82 ? 18.313 5.475 -37.042 1.00 94.56 82 GLY A O 1
ATOM 668 N N . PHE A 1 83 ? 17.426 5.310 -34.992 1.00 95.38 83 PHE A N 1
ATOM 669 C CA . PHE A 1 83 ? 17.588 6.735 -34.661 1.00 95.38 83 PHE A CA 1
ATOM 670 C C . PHE A 1 83 ? 18.997 7.133 -34.195 1.00 95.38 83 PHE A C 1
ATOM 672 O O . PHE A 1 83 ? 19.223 8.297 -33.872 1.00 95.38 83 PHE A O 1
ATOM 679 N N . GLY A 1 84 ? 19.944 6.196 -34.152 1.00 93.12 84 GLY A N 1
ATOM 680 C CA . GLY A 1 84 ? 21.324 6.447 -33.743 1.00 93.12 84 GLY A CA 1
ATOM 681 C C . GLY A 1 84 ? 21.972 5.219 -33.110 1.00 93.12 84 GLY A C 1
ATOM 682 O O . GLY A 1 84 ? 21.422 4.120 -33.161 1.00 93.12 84 GLY A O 1
ATOM 683 N N . GLU A 1 85 ? 23.140 5.424 -32.503 1.00 91.75 85 GLU A N 1
ATOM 684 C CA . GLU A 1 85 ? 23.988 4.341 -31.981 1.00 91.75 85 GLU A CA 1
ATOM 685 C C . GLU A 1 85 ? 23.779 4.043 -30.482 1.00 91.75 85 GLU A C 1
ATOM 687 O O . GLU A 1 85 ? 24.186 2.987 -30.014 1.00 91.75 85 GLU A O 1
ATOM 692 N N . ASP A 1 86 ? 23.088 4.909 -29.726 1.00 92.62 86 ASP A N 1
ATOM 693 C CA . ASP A 1 86 ? 22.801 4.723 -28.281 1.00 92.62 86 ASP A CA 1
ATOM 694 C C . ASP A 1 86 ? 21.543 3.860 -28.027 1.00 92.62 86 ASP A C 1
ATOM 696 O O . ASP A 1 86 ? 20.731 4.113 -27.134 1.00 92.62 86 ASP A O 1
ATOM 700 N N . GLY A 1 87 ? 21.329 2.858 -28.877 1.00 94.88 87 GLY A N 1
ATOM 701 C CA . GLY A 1 87 ? 20.250 1.886 -28.734 1.00 94.88 87 GLY A CA 1
ATOM 702 C C . GLY A 1 87 ? 20.577 0.765 -27.737 1.00 94.88 87 GLY A C 1
ATOM 703 O O . GLY A 1 87 ? 21.694 0.660 -27.237 1.00 94.88 87 GLY A O 1
ATOM 704 N N . LEU A 1 88 ? 19.607 -0.109 -27.444 1.00 94.50 88 LEU A N 1
ATOM 705 C CA . LEU A 1 88 ? 19.883 -1.356 -26.717 1.00 94.50 88 LEU A CA 1
ATOM 706 C C . LEU A 1 88 ? 20.826 -2.258 -27.521 1.00 94.50 88 LEU A C 1
ATOM 708 O O . LEU A 1 88 ? 20.573 -2.528 -28.700 1.00 94.50 88 LEU A O 1
ATOM 712 N N . SER A 1 89 ? 21.852 -2.779 -26.848 1.00 93.50 89 SER A N 1
ATOM 713 C CA . SER A 1 89 ? 22.749 -3.801 -27.384 1.00 93.50 89 SER A CA 1
ATOM 714 C C . SER A 1 89 ? 22.154 -5.212 -27.257 1.00 93.50 89 SER A C 1
ATOM 716 O O . SER A 1 89 ? 21.211 -5.457 -26.501 1.00 93.50 89 SER A O 1
ATOM 718 N N . THR A 1 90 ? 22.737 -6.185 -27.962 1.00 92.56 90 THR A N 1
ATOM 719 C CA . THR A 1 90 ? 22.351 -7.605 -27.850 1.00 92.56 90 THR A CA 1
ATOM 720 C C . THR A 1 90 ? 22.529 -8.144 -26.427 1.00 92.56 90 THR A C 1
ATOM 722 O O . THR A 1 90 ? 21.734 -8.965 -25.969 1.00 92.56 90 THR A O 1
ATOM 725 N N . GLU A 1 91 ? 23.552 -7.669 -25.714 1.00 93.25 91 GLU A N 1
ATOM 726 C CA . GLU A 1 91 ? 23.800 -8.043 -24.322 1.00 93.25 91 GLU A CA 1
ATOM 727 C C . GLU A 1 91 ? 22.727 -7.469 -23.388 1.00 93.25 91 GLU A C 1
ATOM 729 O O . GLU A 1 91 ? 22.228 -8.190 -22.521 1.00 93.25 91 GLU A O 1
ATOM 734 N N . ASP A 1 92 ? 22.310 -6.216 -23.600 1.00 92.94 92 ASP A N 1
ATOM 735 C CA . ASP A 1 92 ? 21.224 -5.607 -22.824 1.00 92.94 92 ASP A CA 1
ATOM 736 C C . ASP A 1 92 ? 19.918 -6.384 -23.007 1.00 92.94 92 ASP A C 1
ATOM 738 O O . ASP A 1 92 ? 19.220 -6.669 -22.033 1.00 92.94 92 ASP A O 1
ATOM 742 N N . ILE A 1 93 ? 19.611 -6.784 -24.248 1.00 93.69 93 ILE A N 1
ATOM 743 C CA . ILE A 1 93 ? 18.424 -7.585 -24.576 1.00 93.69 93 ILE A CA 1
ATOM 744 C C . ILE A 1 93 ? 18.448 -8.922 -23.827 1.00 93.69 93 ILE A C 1
ATOM 746 O O . ILE A 1 93 ? 17.433 -9.321 -23.251 1.00 93.69 93 ILE A O 1
ATOM 750 N N . ALA A 1 94 ? 19.602 -9.594 -23.785 1.00 94.94 94 ALA A N 1
ATOM 751 C CA . ALA A 1 94 ? 19.763 -10.855 -23.063 1.00 94.94 94 ALA A CA 1
ATOM 752 C C . ALA A 1 94 ? 19.533 -10.705 -21.545 1.00 94.94 94 ALA A C 1
ATOM 754 O O . ALA A 1 94 ? 19.043 -11.636 -20.907 1.00 94.94 94 ALA A O 1
ATOM 755 N N . LYS A 1 95 ? 19.826 -9.527 -20.979 1.00 95.81 95 LYS A N 1
ATOM 756 C CA . LYS A 1 95 ? 19.675 -9.207 -19.548 1.00 95.81 95 LYS A CA 1
ATOM 757 C C . LYS A 1 95 ? 18.358 -8.501 -19.198 1.00 95.81 95 LYS A C 1
ATOM 759 O O . LYS A 1 95 ? 18.171 -8.079 -18.054 1.00 95.81 95 LYS A O 1
ATOM 764 N N . LEU A 1 96 ? 17.417 -8.357 -20.139 1.00 95.81 96 LEU A N 1
ATOM 765 C CA . LEU A 1 96 ? 16.180 -7.595 -19.906 1.00 95.81 96 LEU A CA 1
ATOM 766 C C . LEU A 1 96 ? 15.318 -8.158 -18.776 1.00 95.81 96 LEU A C 1
ATOM 768 O O . LEU A 1 96 ? 14.645 -7.390 -18.090 1.00 95.81 96 LEU A O 1
ATOM 772 N N . ARG A 1 97 ? 15.314 -9.481 -18.579 1.00 96.75 97 ARG A N 1
ATOM 773 C CA . ARG A 1 97 ? 14.546 -10.100 -17.492 1.00 96.75 97 ARG A CA 1
ATOM 774 C C . ARG A 1 97 ? 15.117 -9.708 -16.127 1.00 96.75 97 ARG A C 1
ATOM 776 O O . ARG A 1 97 ? 14.373 -9.159 -15.323 1.00 96.75 97 ARG A O 1
ATOM 783 N N . ASP A 1 98 ? 16.422 -9.868 -15.929 1.00 97.25 98 ASP A N 1
ATOM 784 C CA . ASP A 1 98 ? 17.101 -9.468 -14.689 1.00 97.25 98 ASP A CA 1
ATOM 785 C C . ASP A 1 98 ? 16.944 -7.962 -14.428 1.00 97.25 98 ASP A C 1
ATOM 787 O O . ASP A 1 98 ? 16.633 -7.533 -13.318 1.00 97.25 98 ASP A O 1
ATOM 791 N N . THR A 1 99 ? 17.069 -7.150 -15.483 1.00 97.00 99 THR A N 1
ATOM 792 C CA . THR A 1 99 ? 16.837 -5.699 -15.418 1.00 97.00 99 THR A CA 1
ATOM 793 C C . THR A 1 99 ? 15.415 -5.381 -14.949 1.00 97.00 99 THR A C 1
ATOM 795 O O . THR A 1 99 ? 15.221 -4.527 -14.085 1.00 97.00 99 THR A O 1
ATOM 798 N N . ALA A 1 100 ? 14.405 -6.067 -15.489 1.00 97.19 100 ALA A N 1
ATOM 799 C CA . ALA A 1 100 ? 13.011 -5.866 -15.106 1.00 97.19 100 ALA A CA 1
ATOM 800 C C . ALA A 1 100 ? 12.742 -6.255 -13.640 1.00 97.19 100 ALA A C 1
ATOM 802 O O . ALA A 1 100 ? 12.010 -5.541 -12.942 1.00 97.19 100 ALA A O 1
ATOM 803 N N . ASP A 1 101 ? 13.367 -7.330 -13.158 1.00 97.31 101 ASP A N 1
ATOM 804 C CA . ASP A 1 101 ? 13.278 -7.755 -11.759 1.00 97.31 101 ASP A CA 1
ATOM 805 C C . ASP A 1 101 ? 13.913 -6.711 -10.829 1.00 97.31 101 ASP A C 1
ATOM 807 O O . ASP A 1 101 ? 13.266 -6.257 -9.881 1.00 97.31 101 ASP A O 1
ATOM 811 N N . MET A 1 102 ? 15.108 -6.214 -11.170 1.00 97.88 102 MET A N 1
ATOM 812 C CA . MET A 1 102 ? 15.787 -5.147 -10.424 1.00 97.88 102 MET A CA 1
ATOM 813 C C . MET A 1 102 ? 14.956 -3.861 -10.338 1.00 97.88 102 MET A C 1
ATOM 815 O O . MET A 1 102 ? 14.872 -3.253 -9.269 1.00 97.88 102 MET A O 1
ATOM 819 N N . ILE A 1 103 ? 14.332 -3.435 -11.443 1.00 97.75 103 ILE A N 1
ATOM 820 C CA . ILE A 1 103 ? 13.469 -2.244 -11.447 1.00 97.75 103 ILE A CA 1
ATOM 821 C C . ILE A 1 103 ? 12.248 -2.479 -10.549 1.00 97.75 103 ILE A C 1
ATOM 823 O O . ILE A 1 103 ? 11.895 -1.605 -9.757 1.00 97.75 103 ILE A O 1
ATOM 827 N N . SER A 1 104 ? 11.625 -3.657 -10.634 1.00 97.00 104 SER A N 1
ATOM 828 C CA . SER A 1 104 ? 10.457 -4.006 -9.816 1.00 97.00 104 SER A CA 1
ATOM 829 C C . SER A 1 104 ? 10.797 -4.050 -8.318 1.00 97.00 104 SER A C 1
ATOM 831 O O . SER A 1 104 ? 10.011 -3.593 -7.487 1.00 97.00 104 SER A O 1
ATOM 833 N N . ASP A 1 105 ? 11.976 -4.560 -7.954 1.00 97.38 105 ASP A N 1
ATOM 834 C CA . ASP A 1 105 ? 12.489 -4.534 -6.579 1.00 97.38 105 ASP A CA 1
ATOM 835 C C . ASP A 1 105 ? 12.788 -3.116 -6.091 1.00 97.38 105 ASP A C 1
ATOM 837 O O . ASP A 1 105 ? 12.467 -2.766 -4.952 1.00 97.38 105 ASP A O 1
ATOM 841 N N . ALA A 1 106 ? 13.407 -2.291 -6.937 1.00 97.38 106 ALA A N 1
ATOM 842 C CA . ALA A 1 106 ? 13.688 -0.899 -6.614 1.00 97.38 106 ALA A CA 1
ATOM 843 C C . ALA A 1 106 ? 12.393 -0.106 -6.384 1.00 97.38 106 ALA A C 1
ATOM 845 O O . ALA A 1 106 ? 12.311 0.644 -5.413 1.00 97.38 106 ALA A O 1
ATOM 846 N N . GLU A 1 107 ? 11.365 -0.325 -7.210 1.00 96.75 107 GLU A N 1
ATOM 847 C CA . GLU A 1 107 ? 10.043 0.289 -7.045 1.00 96.75 107 GLU A CA 1
ATOM 848 C C . GLU A 1 107 ? 9.397 -0.121 -5.716 1.00 96.75 107 GLU A C 1
ATOM 850 O O . GLU A 1 107 ? 8.998 0.745 -4.937 1.00 96.75 107 GLU A O 1
ATOM 855 N N . ARG A 1 108 ? 9.378 -1.423 -5.388 1.00 95.81 108 ARG A N 1
ATOM 856 C CA . ARG A 1 108 ? 8.863 -1.905 -4.093 1.00 95.81 108 ARG A CA 1
ATOM 857 C C . ARG A 1 108 ? 9.590 -1.277 -2.908 1.00 95.81 108 ARG A C 1
ATOM 859 O O . ARG A 1 108 ? 8.954 -0.878 -1.935 1.00 95.81 108 ARG A O 1
ATOM 866 N N . ARG A 1 109 ? 10.918 -1.189 -2.986 1.00 97.00 109 ARG A N 1
ATOM 867 C CA . ARG A 1 109 ? 11.752 -0.610 -1.928 1.00 97.00 109 ARG A CA 1
ATOM 868 C C . ARG A 1 109 ? 11.488 0.882 -1.753 1.00 97.00 109 ARG A C 1
ATOM 870 O O . ARG A 1 109 ? 11.370 1.338 -0.621 1.00 97.00 109 ARG A O 1
ATOM 877 N N . ALA A 1 110 ? 11.365 1.622 -2.856 1.00 96.88 110 ALA A N 1
ATOM 878 C CA . ALA A 1 110 ? 11.046 3.045 -2.833 1.00 96.88 110 ALA A CA 1
ATOM 879 C C . ALA A 1 110 ? 9.660 3.297 -2.220 1.00 96.88 110 ALA A C 1
ATOM 881 O O . ALA A 1 110 ? 9.543 4.117 -1.316 1.00 96.88 110 ALA A O 1
ATOM 882 N N . MET A 1 111 ? 8.644 2.528 -2.628 1.00 95.12 111 MET A N 1
ATOM 883 C CA . MET A 1 111 ? 7.296 2.607 -2.052 1.00 95.12 111 MET A CA 1
ATOM 884 C C . MET A 1 111 ? 7.282 2.301 -0.547 1.00 95.12 111 MET A C 1
ATOM 886 O O . MET A 1 111 ? 6.580 2.965 0.213 1.00 95.12 111 MET A O 1
ATOM 890 N N . ALA A 1 112 ? 8.046 1.297 -0.103 1.00 94.06 112 ALA A N 1
ATOM 891 C CA . ALA A 1 112 ? 8.146 0.957 1.315 1.00 94.06 112 ALA A CA 1
ATOM 892 C C . ALA A 1 112 ? 8.801 2.085 2.127 1.00 94.06 112 ALA A C 1
ATOM 894 O O . ALA A 1 112 ? 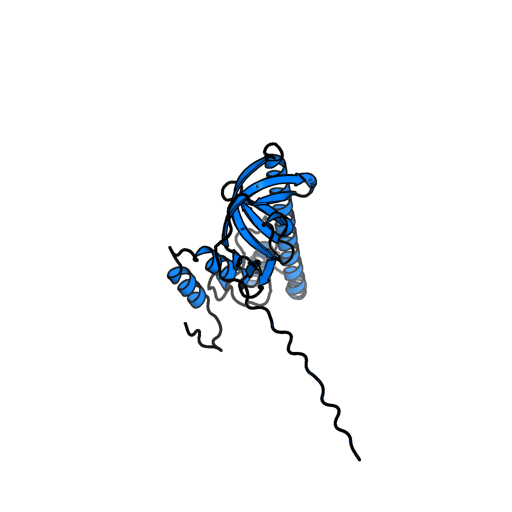8.279 2.458 3.175 1.00 94.06 112 ALA A O 1
ATOM 895 N N . ALA A 1 113 ? 9.895 2.661 1.619 1.00 95.88 113 ALA A N 1
ATOM 896 C CA . ALA A 1 113 ? 10.587 3.773 2.265 1.00 95.88 113 ALA A CA 1
ATOM 897 C C . ALA A 1 113 ? 9.729 5.051 2.314 1.00 95.88 113 ALA A C 1
ATOM 899 O O . ALA A 1 113 ? 9.715 5.750 3.329 1.00 95.88 113 ALA A O 1
ATOM 900 N N . GLU A 1 114 ? 8.988 5.350 1.243 1.00 95.00 114 GLU A N 1
ATOM 901 C CA . GLU A 1 114 ? 8.031 6.461 1.208 1.00 95.00 114 GLU A CA 1
ATOM 902 C C . GLU A 1 114 ? 6.943 6.270 2.267 1.00 95.00 114 GLU A C 1
ATOM 904 O O . GLU A 1 114 ? 6.725 7.165 3.084 1.00 95.00 114 GLU A O 1
ATOM 909 N N . ARG A 1 115 ? 6.322 5.084 2.315 1.00 92.06 115 ARG A N 1
ATOM 910 C CA . ARG A 1 115 ? 5.299 4.765 3.316 1.00 92.06 115 ARG A CA 1
ATOM 911 C C . ARG A 1 115 ? 5.834 4.913 4.738 1.00 92.06 115 ARG A C 1
ATOM 913 O O . ARG A 1 115 ? 5.224 5.605 5.540 1.00 92.06 115 ARG A O 1
ATOM 920 N N . GLU A 1 116 ? 6.989 4.323 5.030 1.00 92.56 116 GLU A N 1
ATOM 921 C CA . GLU A 1 116 ? 7.621 4.420 6.348 1.00 92.56 116 GLU A CA 1
ATOM 922 C C . GLU A 1 116 ? 7.910 5.876 6.742 1.00 92.56 116 GLU A C 1
ATOM 924 O O . GLU A 1 116 ? 7.704 6.274 7.888 1.00 92.56 116 GLU A O 1
ATOM 929 N N . THR A 1 117 ? 8.354 6.698 5.790 1.00 94.75 117 THR A N 1
ATOM 930 C CA . THR A 1 117 ? 8.599 8.124 6.035 1.00 94.75 117 THR A CA 1
ATOM 931 C C . THR A 1 117 ? 7.303 8.862 6.355 1.00 94.75 117 THR A C 1
ATOM 933 O O . THR A 1 117 ? 7.256 9.620 7.324 1.00 94.75 117 THR A O 1
ATOM 936 N N . VAL A 1 118 ? 6.242 8.624 5.580 1.00 93.12 118 VAL A N 1
ATOM 937 C CA . VAL A 1 118 ? 4.918 9.211 5.820 1.00 93.12 118 VAL A CA 1
ATOM 938 C C . VAL A 1 118 ? 4.382 8.799 7.192 1.00 93.12 118 VAL A C 1
ATOM 940 O O . VAL A 1 118 ? 3.987 9.669 7.967 1.00 93.12 118 VAL A O 1
ATOM 943 N N . ASP A 1 119 ? 4.448 7.511 7.532 1.00 92.38 119 ASP A N 1
ATOM 944 C CA . ASP A 1 119 ? 3.970 6.977 8.811 1.00 92.38 119 ASP A CA 1
ATOM 945 C C . ASP A 1 119 ? 4.703 7.632 9.997 1.00 92.38 119 ASP A C 1
ATOM 947 O O . ASP A 1 119 ? 4.075 8.084 10.958 1.00 92.38 119 ASP A O 1
ATOM 951 N N . ARG A 1 120 ? 6.033 7.781 9.911 1.00 94.44 120 ARG A N 1
ATOM 952 C CA . ARG A 1 120 ? 6.846 8.476 10.928 1.00 94.44 120 ARG A CA 1
ATOM 953 C C . ARG A 1 120 ? 6.482 9.951 11.071 1.00 94.44 120 ARG A C 1
ATOM 955 O O . ARG A 1 120 ? 6.386 10.449 12.193 1.00 94.44 120 ARG A O 1
ATOM 962 N N . LEU A 1 121 ? 6.279 10.660 9.960 1.00 94.50 121 LEU A N 1
ATOM 963 C CA . LEU A 1 121 ? 5.918 12.082 9.978 1.00 94.50 121 LEU A CA 1
ATOM 964 C C . LEU A 1 121 ? 4.520 12.299 10.567 1.00 94.50 121 LEU A C 1
ATOM 966 O O . LEU A 1 121 ? 4.338 13.189 11.399 1.00 94.50 121 LEU A O 1
ATOM 970 N N . ILE A 1 122 ? 3.555 11.454 10.201 1.00 94.12 122 ILE A N 1
ATOM 971 C CA . ILE A 1 122 ? 2.202 11.479 10.763 1.00 94.12 122 ILE A CA 1
ATOM 972 C C . ILE A 1 122 ? 2.238 11.176 12.264 1.00 94.12 122 ILE A C 1
ATOM 974 O O . ILE A 1 122 ? 1.647 11.915 13.051 1.00 94.12 122 ILE A O 1
ATOM 978 N N . ALA A 1 123 ? 2.967 10.139 12.685 1.00 93.62 123 ALA A N 1
ATOM 979 C CA . ALA A 1 123 ? 3.125 9.817 14.100 1.00 93.62 123 ALA A CA 1
ATOM 980 C C . ALA A 1 123 ? 3.794 10.971 14.866 1.00 93.62 123 ALA A C 1
ATOM 982 O O . ALA A 1 123 ? 3.337 11.355 15.939 1.00 93.62 123 ALA A O 1
ATOM 983 N N . SER A 1 124 ? 4.836 11.592 14.307 1.00 93.44 124 SER A N 1
ATOM 984 C CA . SER A 1 124 ? 5.462 12.773 14.910 1.00 93.44 124 SER A CA 1
ATOM 985 C C . SER A 1 124 ? 4.458 13.915 15.094 1.00 93.44 124 SER A C 1
ATOM 987 O O . SER A 1 124 ? 4.373 14.481 16.185 1.00 93.44 124 SER A O 1
ATOM 989 N N . HIS A 1 125 ? 3.632 14.187 14.084 1.00 93.06 125 HIS A N 1
ATOM 990 C CA . HIS A 1 125 ? 2.588 15.205 14.150 1.00 93.06 125 HIS A CA 1
ATOM 991 C C . HIS A 1 125 ? 1.502 14.897 15.199 1.00 93.06 125 HIS A C 1
ATOM 993 O O . HIS A 1 125 ? 1.049 15.799 15.904 1.00 93.06 125 HIS A O 1
ATOM 999 N N . LEU A 1 126 ? 1.100 13.630 15.336 1.00 93.75 126 LEU A N 1
ATOM 1000 C CA . LEU A 1 126 ? 0.060 13.200 16.278 1.00 93.75 126 LEU A CA 1
ATOM 1001 C C . LEU A 1 126 ? 0.570 12.976 17.710 1.00 93.75 126 LEU A C 1
ATOM 1003 O O . LEU A 1 126 ? -0.239 12.821 18.623 1.00 93.75 126 LEU A O 1
ATOM 1007 N N . SER A 1 127 ? 1.886 12.996 17.941 1.00 92.94 127 SER A N 1
ATOM 1008 C CA . SER A 1 127 ? 2.486 12.755 19.265 1.00 92.94 127 SER A CA 1
ATOM 1009 C C . SER A 1 127 ? 1.965 13.699 20.358 1.00 92.94 127 SER A C 1
ATOM 1011 O O . SER A 1 127 ? 1.742 13.279 21.495 1.00 92.94 127 SER A O 1
ATOM 1013 N N . THR A 1 128 ? 1.682 14.952 20.001 1.00 92.81 128 THR A N 1
ATOM 1014 C CA . THR A 1 128 ? 1.140 15.978 20.905 1.00 92.81 128 THR A CA 1
ATOM 1015 C C . THR A 1 128 ? -0.366 15.848 21.147 1.00 92.81 128 THR A C 1
ATOM 1017 O O . THR A 1 128 ? -0.909 16.559 21.988 1.00 92.81 128 THR A O 1
ATOM 1020 N N . GLN A 1 129 ? -1.044 14.936 20.444 1.00 93.12 129 GLN A N 1
ATOM 1021 C CA . GLN A 1 129 ? -2.496 14.731 20.492 1.00 93.12 129 GLN A CA 1
ATOM 1022 C C . GLN A 1 129 ? -2.881 13.425 21.205 1.00 93.12 129 GLN A C 1
ATOM 1024 O O . GLN A 1 129 ? -3.985 12.906 21.032 1.00 93.12 129 GLN A O 1
ATOM 1029 N N . THR A 1 130 ? -1.980 12.871 22.020 1.00 94.06 130 THR A N 1
ATOM 1030 C CA . THR A 1 130 ? -2.280 11.688 22.838 1.00 94.06 130 THR A CA 1
ATOM 1031 C C . THR A 1 130 ? -3.472 11.975 23.761 1.00 94.06 130 THR A C 1
ATOM 1033 O O . THR A 1 130 ? -3.523 13.000 24.436 1.00 94.06 130 THR A O 1
ATOM 1036 N N . GLY A 1 131 ? -4.449 11.070 23.778 1.00 94.25 131 GLY A N 1
ATOM 1037 C CA . GLY A 1 131 ? -5.724 11.205 24.485 1.00 94.25 131 GLY A CA 1
ATOM 1038 C C . GLY A 1 131 ? -6.875 11.745 23.628 1.00 94.25 131 GLY A C 1
ATOM 1039 O O . GLY A 1 131 ? -8.033 11.588 24.022 1.00 94.25 131 GLY A O 1
ATOM 1040 N N . ALA A 1 132 ? -6.596 12.324 22.455 1.00 95.56 132 ALA A N 1
ATOM 1041 C CA . ALA A 1 132 ? -7.631 12.793 21.539 1.00 95.56 132 ALA A CA 1
ATOM 1042 C C . ALA A 1 132 ? -8.404 11.627 20.901 1.00 95.56 132 ALA A C 1
ATOM 1044 O O . ALA A 1 132 ? -7.888 10.515 20.742 1.00 95.56 132 ALA A O 1
ATOM 1045 N N . VAL A 1 133 ? -9.665 11.894 20.552 1.00 96.44 133 VAL A N 1
ATOM 1046 C CA . VAL A 1 133 ? -10.561 10.942 19.888 1.00 96.44 133 VAL A CA 1
ATOM 1047 C C . VAL A 1 133 ? -10.653 11.293 18.412 1.00 96.44 133 VAL A C 1
ATOM 1049 O O . VAL A 1 133 ? -10.891 12.443 18.051 1.00 96.44 133 VAL A O 1
ATOM 1052 N N . PHE A 1 134 ? -10.495 10.281 17.571 1.00 96.06 134 PHE A N 1
ATOM 1053 C CA . PHE A 1 134 ? -10.506 10.391 16.125 1.00 96.06 134 PHE A CA 1
ATOM 1054 C C . PHE A 1 134 ? -11.554 9.461 15.533 1.00 96.06 134 PHE A C 1
ATOM 1056 O O . PHE A 1 134 ? -11.829 8.377 16.055 1.00 96.06 134 PHE A O 1
ATOM 1063 N N . ARG A 1 135 ? -12.106 9.874 14.396 1.00 95.88 135 ARG A N 1
ATOM 1064 C CA . ARG A 1 135 ? -12.902 8.998 13.544 1.00 95.88 135 ARG A CA 1
ATOM 1065 C C . ARG A 1 135 ? -11.990 8.250 12.596 1.00 95.88 135 ARG A C 1
ATOM 1067 O O . ARG A 1 135 ? -11.034 8.805 12.053 1.00 95.88 135 ARG A O 1
ATOM 1074 N N . GLY A 1 136 ? -12.314 6.988 12.391 1.00 94.50 136 GLY A N 1
ATOM 1075 C CA . GLY A 1 136 ? -11.608 6.177 11.429 1.00 94.50 136 GLY A CA 1
ATOM 1076 C C . GLY A 1 136 ? -12.428 4.998 10.964 1.00 94.50 136 GLY A C 1
ATOM 1077 O O . GLY A 1 136 ? -13.631 4.858 11.226 1.00 94.50 136 GLY A O 1
ATOM 1078 N N . ARG A 1 137 ? -11.730 4.117 10.269 1.00 93.19 137 ARG A N 1
ATOM 1079 C CA . ARG A 1 137 ? -12.288 2.909 9.696 1.00 93.19 137 ARG A CA 1
ATOM 1080 C C . ARG A 1 137 ? -11.359 1.737 9.904 1.00 93.19 137 ARG A C 1
ATOM 1082 O O . ARG A 1 137 ? -10.144 1.869 9.799 1.00 93.19 137 ARG A O 1
ATOM 1089 N N . ILE A 1 138 ? -11.938 0.565 10.121 1.00 94.50 138 ILE A N 1
ATOM 1090 C CA . ILE A 1 138 ? -11.187 -0.684 10.161 1.00 94.50 138 ILE A CA 1
ATOM 1091 C C . ILE A 1 138 ? -10.630 -0.965 8.759 1.00 94.50 138 ILE A C 1
ATOM 1093 O O . ILE A 1 138 ? -11.369 -1.345 7.851 1.00 94.50 138 ILE A O 1
ATOM 1097 N N . GLY A 1 139 ? -9.323 -0.776 8.588 1.00 91.31 139 GLY A N 1
ATOM 1098 C CA . GLY A 1 139 ? -8.568 -1.120 7.383 1.00 91.31 139 GLY A CA 1
ATOM 1099 C C . GLY A 1 139 ? -8.048 -2.559 7.400 1.00 91.31 139 GLY A C 1
ATOM 1100 O O . GLY A 1 139 ? -7.682 -3.104 6.362 1.00 91.31 139 GLY A O 1
ATOM 1101 N N . GLY A 1 140 ? -8.038 -3.230 8.548 1.00 92.50 140 GLY A N 1
ATOM 1102 C CA . GLY A 1 140 ? -7.597 -4.618 8.641 1.00 92.50 140 GLY A CA 1
ATOM 1103 C C . GLY A 1 140 ? -8.069 -5.287 9.918 1.00 92.50 140 GLY A C 1
ATOM 1104 O O . GLY A 1 140 ? -8.260 -4.632 10.936 1.00 92.50 140 GLY A O 1
ATOM 1105 N N . VAL A 1 141 ? -8.244 -6.603 9.855 1.00 94.81 141 VAL A N 1
ATOM 1106 C CA . VAL A 1 141 ? -8.655 -7.419 10.997 1.00 94.81 141 VAL A CA 1
ATOM 1107 C C . VAL A 1 141 ? -7.747 -8.634 11.066 1.00 94.81 141 VAL A C 1
ATOM 1109 O O . VAL A 1 141 ? -7.567 -9.330 10.067 1.00 94.81 141 VAL A O 1
ATOM 1112 N N . VAL A 1 142 ? -7.178 -8.877 12.240 1.00 95.19 142 VAL A N 1
ATOM 1113 C CA . VAL A 1 142 ? -6.359 -10.051 12.550 1.00 95.19 142 VAL A CA 1
ATOM 1114 C C . VAL A 1 142 ? -6.749 -10.585 13.925 1.00 95.19 142 VAL A C 1
ATOM 1116 O O . VAL A 1 142 ? -7.390 -9.890 14.707 1.00 95.19 142 VAL A O 1
ATOM 1119 N N . GLY A 1 143 ? -6.333 -11.806 14.268 1.00 93.62 143 GLY A N 1
ATOM 1120 C CA . GLY A 1 143 ? -6.639 -12.385 15.585 1.00 93.62 143 GLY A CA 1
ATOM 1121 C C . GLY A 1 143 ? -6.169 -11.538 16.773 1.00 93.62 143 GLY A C 1
ATOM 1122 O O . GLY A 1 143 ? -6.799 -11.558 17.823 1.00 93.62 143 GLY A O 1
ATOM 1123 N N . ALA A 1 144 ? -5.098 -10.763 16.597 1.00 95.25 144 ALA A N 1
ATOM 1124 C CA . ALA A 1 144 ? -4.558 -9.899 17.640 1.00 95.25 144 ALA A CA 1
ATOM 1125 C C . ALA A 1 144 ? -5.309 -8.563 17.807 1.00 95.25 144 ALA A C 1
ATOM 1127 O O . ALA A 1 144 ? -5.081 -7.883 18.808 1.00 95.25 144 ALA A O 1
ATOM 1128 N N . GLY A 1 145 ? -6.160 -8.151 16.857 1.00 96.25 145 GLY A N 1
ATOM 1129 C CA . GLY A 1 145 ? -6.810 -6.840 16.905 1.00 96.25 145 GLY A CA 1
ATOM 1130 C C . GLY A 1 145 ? -7.207 -6.255 15.549 1.00 96.25 145 GLY A C 1
ATOM 1131 O O . GLY A 1 145 ? -7.352 -6.963 14.548 1.00 96.25 145 GLY A O 1
ATOM 1132 N N . LEU A 1 146 ? -7.387 -4.935 15.529 1.00 97.06 146 LEU A N 1
ATOM 1133 C CA . LEU A 1 146 ? -7.853 -4.165 14.376 1.00 97.06 146 LEU A CA 1
ATOM 1134 C C . LEU A 1 146 ? -6.781 -3.175 13.922 1.00 97.06 146 LEU A C 1
ATOM 1136 O O . LEU A 1 146 ? -6.197 -2.466 14.738 1.00 97.06 146 LEU A O 1
ATOM 1140 N N . PHE A 1 147 ? -6.583 -3.069 12.612 1.00 96.38 147 PHE A N 1
ATOM 1141 C CA . PHE A 1 147 ? -5.890 -1.937 12.005 1.00 96.38 147 PHE A CA 1
ATOM 1142 C C . PHE A 1 147 ? -6.921 -0.871 11.658 1.00 96.38 147 PHE A C 1
ATOM 1144 O O . PHE A 1 147 ? -7.873 -1.152 10.924 1.00 96.38 147 PHE A O 1
ATOM 1151 N N . VAL A 1 148 ? -6.739 0.333 12.186 1.00 96.31 148 VAL A N 1
ATOM 1152 C CA . VAL A 1 148 ? -7.652 1.463 12.014 1.00 96.31 148 VAL A CA 1
ATOM 1153 C C . VAL A 1 148 ? -6.940 2.562 11.246 1.00 96.31 148 VAL A C 1
ATOM 1155 O O . VAL A 1 148 ? -5.858 2.984 11.642 1.00 96.31 148 VAL A O 1
ATOM 1158 N N . LYS A 1 149 ? -7.576 3.023 10.171 1.00 93.94 149 LYS A N 1
ATOM 1159 C CA . LYS A 1 149 ? -7.153 4.178 9.387 1.00 93.94 149 LYS A CA 1
ATOM 1160 C C . LYS A 1 149 ? -7.999 5.385 9.768 1.00 93.94 149 LYS A C 1
ATOM 1162 O O . LYS A 1 149 ? -9.226 5.293 9.717 1.00 93.94 149 LYS A O 1
ATOM 1167 N N . LEU A 1 150 ? -7.369 6.483 10.163 1.00 94.75 150 LEU A N 1
ATOM 1168 C CA . LEU A 1 150 ? -8.050 7.728 10.515 1.00 94.75 150 LEU A CA 1
ATOM 1169 C C . LEU A 1 150 ? -8.549 8.451 9.259 1.00 94.75 150 LEU A C 1
ATOM 1171 O O . LEU A 1 150 ? -7.865 8.465 8.234 1.00 94.75 150 LEU A O 1
ATOM 1175 N N . ASP A 1 151 ? -9.734 9.056 9.353 1.00 90.62 151 ASP A N 1
ATOM 1176 C CA . ASP A 1 151 ? -10.405 9.677 8.203 1.00 90.62 151 ASP A CA 1
ATOM 1177 C C . ASP A 1 151 ? -9.659 10.936 7.705 1.00 90.62 151 ASP A C 1
ATOM 1179 O O . ASP A 1 151 ? -9.486 11.100 6.498 1.00 90.62 151 ASP A O 1
ATOM 1183 N N . ASP A 1 152 ? -9.178 11.791 8.617 1.00 87.00 152 ASP A N 1
ATOM 1184 C CA . ASP A 1 152 ? -8.650 13.123 8.267 1.00 87.00 152 ASP A CA 1
ATOM 1185 C C . ASP A 1 152 ? -7.133 13.151 8.030 1.00 87.00 152 ASP A C 1
ATOM 1187 O O . ASP A 1 152 ? -6.646 13.822 7.122 1.00 87.00 152 ASP A O 1
ATOM 1191 N N . SER A 1 153 ? -6.361 12.428 8.844 1.00 83.56 153 SER A N 1
ATOM 1192 C CA . SER A 1 153 ? -4.893 12.429 8.769 1.00 83.56 153 SER A CA 1
ATOM 1193 C C . SER A 1 153 ? -4.332 11.337 7.857 1.00 83.56 153 SER A C 1
ATOM 1195 O O . SER A 1 153 ? -3.147 11.361 7.535 1.00 83.56 153 SER A O 1
ATOM 1197 N N . GLY A 1 154 ? -5.154 10.350 7.477 1.00 79.56 154 GLY A N 1
ATOM 1198 C CA . GLY A 1 154 ? -4.707 9.152 6.764 1.00 79.56 154 GLY A CA 1
ATOM 1199 C C . GLY A 1 154 ? -3.816 8.221 7.594 1.00 79.56 154 GLY A C 1
ATOM 1200 O O . GLY A 1 154 ? -3.305 7.248 7.044 1.00 79.56 154 GLY A O 1
ATOM 1201 N N . ALA A 1 155 ? -3.650 8.512 8.887 1.00 87.56 155 ALA A N 1
ATOM 1202 C CA . ALA A 1 155 ? -2.842 7.755 9.830 1.00 87.56 155 ALA A CA 1
ATOM 1203 C C . ALA A 1 155 ? -3.383 6.334 10.024 1.00 87.56 155 ALA A C 1
ATOM 1205 O O . ALA A 1 155 ? -4.582 6.163 10.242 1.00 87.56 155 ALA A O 1
ATOM 1206 N N . ASP A 1 156 ? -2.500 5.337 10.022 1.00 91.56 156 ASP A N 1
ATOM 1207 C CA . ASP A 1 156 ? -2.836 3.959 10.376 1.00 91.56 156 ASP A CA 1
ATOM 1208 C C . ASP A 1 156 ? -2.347 3.646 11.798 1.00 91.56 156 ASP A C 1
ATOM 1210 O O . ASP A 1 156 ? -1.244 4.014 12.194 1.00 91.56 156 ASP A O 1
ATOM 1214 N N . GLY A 1 157 ? -3.130 2.905 12.573 1.00 94.94 157 GLY A N 1
ATOM 1215 C CA . GLY A 1 157 ? -2.671 2.392 13.861 1.00 94.94 157 GLY A CA 1
ATOM 1216 C C . GLY A 1 157 ? -3.424 1.154 14.302 1.00 94.94 157 GLY A C 1
ATOM 1217 O O . GLY A 1 157 ? -4.282 0.628 13.588 1.00 94.94 157 GLY A O 1
ATOM 1218 N N . PHE A 1 158 ? -3.065 0.658 15.479 1.00 97.44 158 PHE A N 1
ATOM 1219 C CA . PHE A 1 158 ? -3.494 -0.653 15.940 1.00 97.44 158 PHE A CA 1
ATOM 1220 C C . PHE A 1 158 ? -4.329 -0.575 17.214 1.00 97.44 158 PHE A C 1
ATOM 1222 O O . PHE A 1 158 ? -3.940 0.055 18.197 1.00 97.44 158 PHE A O 1
ATOM 1229 N N . VAL A 1 159 ? -5.461 -1.272 17.203 1.00 97.56 159 VAL A N 1
ATOM 1230 C CA . VAL A 1 159 ? -6.309 -1.517 18.367 1.00 97.56 159 VAL A CA 1
ATOM 1231 C C . VAL A 1 159 ? -6.125 -2.975 18.789 1.00 97.56 159 VAL A C 1
ATOM 1233 O O . VAL A 1 159 ? -6.569 -3.872 18.066 1.00 97.56 159 VAL A O 1
ATOM 1236 N N . PRO A 1 160 ? -5.503 -3.249 19.946 1.00 96.56 160 PRO A N 1
ATOM 1237 C CA . PRO A 1 160 ? -5.388 -4.608 20.462 1.00 96.56 160 PRO A CA 1
ATOM 1238 C C . PRO A 1 160 ? -6.757 -5.221 20.775 1.00 96.56 160 PRO A C 1
ATOM 1240 O O . PRO A 1 160 ? -7.634 -4.560 21.320 1.00 96.56 160 PRO A O 1
ATOM 1243 N N . VAL A 1 161 ? -6.930 -6.520 20.520 1.00 95.25 161 VAL A N 1
ATOM 1244 C CA . VAL A 1 161 ? -8.186 -7.238 20.821 1.00 95.25 161 VAL A CA 1
ATOM 1245 C C . VAL A 1 161 ? -8.588 -7.139 22.299 1.00 95.25 161 VAL A C 1
ATOM 1247 O O . VAL A 1 161 ? -9.771 -7.128 22.625 1.00 95.25 161 VAL A O 1
ATOM 1250 N N . THR A 1 162 ? -7.610 -7.004 23.196 1.00 92.25 162 THR A N 1
ATOM 1251 C CA . THR A 1 162 ? -7.814 -6.864 24.644 1.00 92.25 162 THR A CA 1
ATOM 1252 C C . THR A 1 162 ? -8.512 -5.565 25.044 1.00 92.25 162 THR A C 1
ATOM 1254 O O . THR A 1 162 ? -9.021 -5.485 26.159 1.00 92.25 162 THR A O 1
ATOM 1257 N N . THR A 1 163 ? -8.553 -4.559 24.165 1.00 92.25 163 THR A N 1
ATOM 1258 C CA . THR A 1 163 ? -9.197 -3.264 24.430 1.00 92.25 163 THR A CA 1
ATOM 1259 C C . THR A 1 163 ? -10.585 -3.143 23.795 1.00 92.25 163 THR A C 1
ATOM 1261 O O . THR A 1 163 ? -11.277 -2.162 24.048 1.00 92.25 163 THR A O 1
ATOM 1264 N N . LEU A 1 164 ? -11.033 -4.144 23.021 1.00 88.56 164 LEU A N 1
ATOM 1265 C CA . LEU A 1 164 ? -12.330 -4.134 22.322 1.00 88.56 164 LEU A CA 1
ATOM 1266 C C . LEU A 1 164 ? -13.541 -4.379 23.230 1.00 88.56 164 LEU A C 1
ATOM 1268 O O . LEU A 1 164 ? -14.673 -4.224 22.785 1.00 88.56 164 LEU A O 1
ATOM 1272 N N . GLY A 1 165 ? -13.329 -4.790 24.480 1.00 82.31 165 GLY A N 1
ATOM 1273 C CA . GLY A 1 165 ? -14.403 -5.048 25.434 1.00 82.31 165 GLY A CA 1
ATOM 1274 C C . GLY A 1 165 ? -14.093 -6.210 26.372 1.00 82.31 165 GLY A C 1
ATOM 1275 O O . GLY A 1 165 ? -12.969 -6.694 26.458 1.00 82.31 165 GLY A O 1
ATOM 1276 N N . ARG A 1 166 ? -15.118 -6.671 27.097 1.00 79.94 166 ARG A N 1
ATOM 1277 C CA . ARG A 1 166 ? -15.013 -7.770 28.080 1.00 79.94 166 ARG A CA 1
ATOM 1278 C C . ARG A 1 166 ? -15.435 -9.133 27.522 1.00 79.94 166 ARG A C 1
ATOM 1280 O O . ARG A 1 166 ? -15.818 -10.010 28.295 1.00 79.94 166 ARG A O 1
ATOM 1287 N N . ASP A 1 167 ? -15.455 -9.287 26.202 1.00 85.19 167 ASP A N 1
ATOM 1288 C CA . ASP A 1 167 ? -15.807 -10.548 25.550 1.00 85.19 167 ASP A CA 1
ATOM 1289 C C . ASP A 1 167 ? -14.577 -11.239 24.955 1.00 85.19 167 ASP A C 1
ATOM 1291 O O . ASP A 1 167 ? -13.540 -10.618 24.725 1.00 85.19 167 ASP A O 1
ATOM 1295 N N . TYR A 1 168 ? -14.699 -12.539 24.708 1.00 88.81 168 TYR A N 1
ATOM 1296 C CA . TYR A 1 168 ? -13.715 -13.286 23.942 1.00 88.81 168 TYR A CA 1
ATOM 1297 C C . TYR A 1 168 ? -14.022 -13.133 22.450 1.00 88.81 168 TYR A C 1
ATOM 1299 O O . TYR A 1 168 ? -15.031 -13.643 21.962 1.00 88.81 168 TYR A O 1
ATOM 1307 N N . PHE A 1 169 ? -13.167 -12.415 21.723 1.00 93.12 169 PHE A N 1
ATOM 1308 C CA . PHE A 1 169 ? -13.344 -12.180 20.292 1.00 93.12 169 PHE A CA 1
ATOM 1309 C C . PHE A 1 169 ? -12.652 -13.258 19.458 1.00 93.12 169 PHE A C 1
ATOM 1311 O O . PHE A 1 169 ? -11.452 -13.500 19.584 1.00 93.12 169 PHE A O 1
ATOM 1318 N N . VAL A 1 170 ? -13.411 -13.873 18.554 1.00 93.38 170 VAL A N 1
ATOM 1319 C CA . VAL A 1 170 ? -12.926 -14.889 17.619 1.00 93.38 170 VAL A CA 1
ATOM 1320 C C . VAL A 1 170 ? -12.749 -14.269 16.239 1.00 93.38 170 VAL A C 1
ATOM 1322 O O . VAL A 1 170 ? -13.647 -13.604 15.723 1.00 93.38 170 VAL A O 1
ATOM 1325 N N . TYR A 1 171 ? -11.597 -14.522 15.623 1.00 94.88 171 TYR A N 1
ATOM 1326 C CA . TYR A 1 171 ? -11.314 -14.076 14.263 1.00 94.88 171 TYR A CA 1
ATOM 1327 C C . TYR A 1 171 ? -11.977 -14.982 13.221 1.00 94.88 171 TYR A C 1
ATOM 1329 O O . TYR A 1 171 ? -11.646 -16.163 13.100 1.00 94.88 171 TYR A O 1
ATOM 1337 N N . ASP A 1 172 ? -12.893 -14.409 12.442 1.00 92.88 172 ASP A N 1
ATOM 1338 C CA . ASP A 1 172 ? -13.476 -15.014 11.248 1.00 92.88 172 ASP A CA 1
ATOM 1339 C C . ASP A 1 172 ? -12.762 -14.468 10.004 1.00 92.88 172 ASP A C 1
ATOM 1341 O O . ASP A 1 172 ? -13.022 -13.356 9.533 1.00 92.88 172 ASP A O 1
ATOM 1345 N N . GLN A 1 173 ? -11.863 -15.284 9.451 1.00 88.25 173 GLN A N 1
ATOM 1346 C CA . GLN A 1 173 ? -11.090 -14.946 8.257 1.00 88.25 173 GLN A CA 1
ATOM 1347 C C . GLN A 1 173 ? -11.966 -14.764 7.009 1.00 88.25 173 GLN A C 1
ATOM 1349 O O . GLN A 1 173 ? -11.624 -13.967 6.143 1.00 88.25 173 GLN A O 1
ATOM 1354 N N . THR A 1 174 ? -13.095 -15.474 6.908 1.00 87.06 174 THR A N 1
ATOM 1355 C CA . THR A 1 174 ? -13.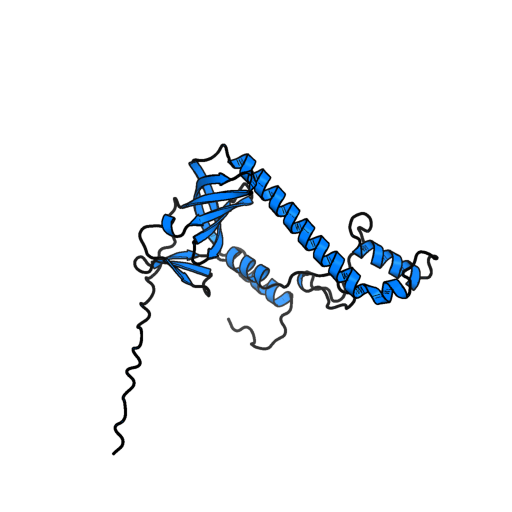976 -15.395 5.728 1.00 87.06 174 THR A CA 1
ATOM 1356 C C . THR A 1 174 ? -14.746 -14.082 5.721 1.00 87.06 174 THR A C 1
ATOM 1358 O O . THR A 1 174 ? -14.961 -13.482 4.671 1.00 87.06 174 THR A O 1
ATOM 1361 N N . ARG A 1 175 ? -15.165 -13.623 6.903 1.00 85.62 175 ARG A N 1
ATOM 1362 C CA . ARG A 1 175 ? -15.884 -12.354 7.067 1.00 85.62 175 ARG A CA 1
ATOM 1363 C C . ARG A 1 175 ? -14.960 -11.154 7.241 1.00 85.62 175 ARG A C 1
ATOM 1365 O O . ARG A 1 175 ? -15.458 -10.031 7.202 1.00 85.62 175 ARG A O 1
ATOM 1372 N N . HIS A 1 176 ? -13.658 -11.382 7.432 1.00 89.19 176 HIS A N 1
ATOM 1373 C CA . HIS A 1 176 ? -12.695 -10.369 7.863 1.00 89.19 176 HIS A CA 1
ATOM 1374 C C . HIS A 1 176 ? -13.202 -9.613 9.099 1.00 89.19 176 HIS A C 1
ATOM 1376 O O . HIS A 1 176 ? -13.332 -8.388 9.075 1.00 89.19 176 HIS A O 1
ATOM 1382 N N . ALA A 1 177 ? -13.554 -10.359 10.151 1.00 93.00 177 ALA A N 1
ATOM 1383 C CA . ALA A 1 177 ? -14.194 -9.807 11.342 1.00 93.00 177 ALA A CA 1
ATOM 1384 C C . ALA A 1 177 ? -13.689 -10.441 12.646 1.00 93.00 177 ALA A C 1
ATOM 1386 O O . ALA A 1 177 ? -13.345 -11.622 12.675 1.00 93.00 177 ALA A O 1
ATOM 1387 N N . LEU A 1 178 ? -13.689 -9.660 13.726 1.00 94.69 178 LEU A N 1
ATOM 1388 C CA . LEU A 1 178 ? -13.609 -10.149 15.103 1.00 94.69 178 LEU A CA 1
ATOM 1389 C C . LEU A 1 178 ? -15.023 -10.174 15.682 1.00 94.69 178 LEU A C 1
ATOM 1391 O O . LEU A 1 178 ? -15.705 -9.151 15.675 1.00 94.69 178 LEU A O 1
ATOM 1395 N N . ILE A 1 179 ? -15.467 -11.341 16.152 1.00 94.31 179 ILE A N 1
ATOM 1396 C CA . ILE A 1 179 ? -16.832 -11.559 16.648 1.00 94.31 179 ILE A CA 1
ATOM 1397 C C . ILE A 1 179 ? -16.773 -12.029 18.100 1.00 94.31 179 ILE A C 1
ATOM 1399 O O . ILE A 1 179 ? -16.136 -13.043 18.390 1.00 94.31 179 ILE A O 1
ATOM 1403 N N . GLY A 1 180 ? -17.447 -11.313 18.998 1.00 93.38 180 GLY A N 1
ATOM 1404 C CA . GLY A 1 180 ? -17.594 -11.679 20.403 1.00 93.38 180 GLY A CA 1
ATOM 1405 C C . GLY A 1 180 ? -18.361 -12.992 20.556 1.00 93.38 180 GLY A C 1
ATOM 1406 O O . GLY A 1 180 ? -19.462 -13.151 20.017 1.00 93.38 180 GLY A O 1
ATOM 1407 N N . GLU A 1 181 ? -17.779 -13.955 21.268 1.00 89.19 181 GLU A N 1
ATOM 1408 C CA . GLU A 1 181 ? -18.368 -15.280 21.462 1.00 89.19 181 GLU A CA 1
ATOM 1409 C C . GLU A 1 181 ? -19.695 -15.204 22.232 1.00 89.19 181 GLU A C 1
ATOM 1411 O O . GLU A 1 181 ? -20.639 -15.928 21.903 1.00 89.19 181 GLU A O 1
ATOM 1416 N N . ARG A 1 182 ? -19.790 -14.313 23.227 1.00 86.44 182 ARG A N 1
ATOM 1417 C CA . ARG A 1 182 ? -20.956 -14.199 24.109 1.00 86.44 182 ARG A CA 1
ATOM 1418 C C . ARG A 1 182 ? -21.912 -13.094 23.682 1.00 86.44 182 ARG A C 1
ATOM 1420 O O . ARG A 1 182 ? -23.123 -13.298 23.729 1.00 86.44 182 ARG A O 1
ATOM 1427 N N . THR A 1 183 ? -21.395 -11.926 23.314 1.00 88.00 183 THR A N 1
ATOM 1428 C CA . THR A 1 183 ? -22.200 -10.746 22.971 1.00 88.00 183 THR A CA 1
ATOM 1429 C C . THR A 1 183 ? -22.654 -10.763 21.516 1.00 88.00 183 THR A C 1
ATOM 1431 O O . THR A 1 183 ? -23.671 -10.153 21.194 1.00 88.00 183 THR A O 1
ATOM 1434 N N . GLY A 1 184 ? -21.920 -11.453 20.633 1.00 88.06 184 GLY A N 1
ATOM 1435 C CA . GLY A 1 184 ? -22.100 -11.345 19.185 1.00 88.06 184 GLY A CA 1
ATOM 1436 C C . GLY A 1 184 ? -21.645 -10.001 18.609 1.00 88.06 184 GLY A C 1
ATOM 1437 O O . GLY A 1 184 ? -21.881 -9.737 17.429 1.00 88.06 184 GLY A O 1
ATOM 1438 N N . GLU A 1 185 ? -21.018 -9.140 19.414 1.00 91.81 185 GLU A N 1
ATOM 1439 C CA . GLU A 1 185 ? -20.462 -7.864 18.966 1.00 91.81 185 GLU A CA 1
ATOM 1440 C C . GLU A 1 185 ? -19.431 -8.101 17.865 1.00 91.81 185 GLU A C 1
ATOM 1442 O O . GLU A 1 185 ? -18.563 -8.964 17.986 1.00 91.81 185 GLU A O 1
ATOM 1447 N N . THR A 1 186 ? -19.561 -7.374 16.761 1.00 92.56 186 THR A N 1
ATOM 1448 C CA . THR A 1 186 ? -18.786 -7.620 15.548 1.00 92.56 186 THR A CA 1
ATOM 1449 C C . THR A 1 186 ? -18.026 -6.370 15.130 1.00 92.56 186 THR A C 1
ATOM 1451 O O . THR A 1 186 ? -18.617 -5.303 14.959 1.00 92.56 186 THR A O 1
ATOM 1454 N N . TRP A 1 187 ? -16.727 -6.549 14.901 1.00 94.12 187 TRP A N 1
ATOM 1455 C CA . TRP A 1 187 ? -15.816 -5.563 14.328 1.00 94.12 187 TRP A CA 1
ATOM 1456 C C . TRP A 1 187 ? -15.330 -6.071 12.976 1.00 94.12 187 TRP A C 1
ATOM 1458 O O . TRP A 1 187 ? -14.515 -6.996 12.918 1.00 94.12 187 TRP A O 1
ATOM 1468 N N . GLN A 1 188 ? -15.858 -5.517 11.887 1.00 92.50 188 GLN A N 1
ATOM 1469 C CA . GLN A 1 188 ? -15.591 -5.997 10.535 1.00 92.50 188 GLN A CA 1
ATOM 1470 C C . GLN A 1 188 ? -14.749 -5.007 9.727 1.00 92.50 188 GLN A C 1
ATOM 1472 O O . GLN A 1 188 ? -14.841 -3.792 9.894 1.00 92.50 188 GLN A O 1
ATOM 1477 N N . LEU A 1 189 ? -13.949 -5.531 8.796 1.00 91.56 189 LEU A N 1
ATOM 1478 C CA . LEU A 1 189 ? -13.282 -4.728 7.774 1.00 91.56 189 LEU A CA 1
ATOM 1479 C C . LEU A 1 189 ? -14.265 -3.728 7.137 1.00 91.56 189 LEU A C 1
ATOM 1481 O O . LEU A 1 189 ? -15.349 -4.091 6.682 1.00 91.56 189 LEU A O 1
ATOM 1485 N N . GLY A 1 190 ? -13.862 -2.462 7.083 1.00 89.12 190 GLY A N 1
ATOM 1486 C CA . GLY A 1 190 ? -14.661 -1.378 6.529 1.00 89.12 190 GLY A CA 1
ATOM 1487 C C . GLY A 1 190 ? -15.634 -0.719 7.509 1.00 89.12 190 GLY A C 1
ATOM 1488 O O . GLY A 1 190 ? -16.189 0.320 7.146 1.00 89.12 190 GLY A O 1
ATOM 1489 N N . ASP A 1 191 ? -15.832 -1.237 8.725 1.00 91.38 191 ASP A N 1
ATOM 1490 C CA . ASP A 1 191 ? -16.670 -0.571 9.729 1.00 91.38 191 ASP A CA 1
ATOM 1491 C C . ASP A 1 191 ? -16.046 0.753 10.185 1.00 91.38 191 ASP A C 1
ATOM 1493 O O . ASP A 1 191 ? -14.825 0.881 10.302 1.00 91.38 191 ASP A O 1
ATOM 1497 N N . ARG A 1 192 ? -16.906 1.747 10.428 1.00 92.06 192 ARG A N 1
ATOM 1498 C CA . ARG A 1 192 ? -16.525 3.027 11.035 1.00 92.06 192 ARG A CA 1
ATOM 1499 C C . ARG A 1 192 ? -16.544 2.907 12.549 1.00 92.06 192 ARG A C 1
ATOM 1501 O O . ARG A 1 192 ? -17.436 2.263 13.095 1.00 92.06 192 ARG A O 1
ATOM 1508 N N . LEU A 1 193 ? -15.596 3.569 13.194 1.00 94.62 193 LEU A N 1
ATOM 1509 C CA . LEU A 1 193 ? -15.461 3.585 14.643 1.00 94.62 193 LEU A CA 1
ATOM 1510 C C . LEU A 1 193 ? -14.796 4.877 15.116 1.00 94.62 193 LEU A C 1
ATOM 1512 O O . LEU A 1 193 ? -14.125 5.569 14.344 1.00 94.62 193 LEU A O 1
ATOM 1516 N N . GLU A 1 194 ? -14.988 5.180 16.393 1.00 96.12 194 GLU A N 1
ATOM 1517 C CA . GLU A 1 194 ? -14.268 6.248 17.081 1.00 96.12 194 GLU A CA 1
ATOM 1518 C C . GLU A 1 194 ? -13.193 5.627 17.970 1.00 96.12 194 GLU A C 1
ATOM 1520 O O . GLU A 1 194 ? -13.462 4.707 18.748 1.00 96.12 194 GLU A O 1
ATOM 1525 N N . VAL A 1 195 ? -11.964 6.119 17.828 1.00 96.25 195 VAL A N 1
ATOM 1526 C CA . VAL A 1 195 ? -10.791 5.616 18.539 1.00 96.25 195 VAL A CA 1
ATOM 1527 C C . VAL A 1 195 ? -10.087 6.725 19.294 1.00 96.25 195 VAL A C 1
ATOM 1529 O O . VAL A 1 195 ? -9.944 7.838 18.800 1.00 96.25 195 VAL A O 1
ATOM 1532 N N . ARG A 1 196 ? -9.605 6.414 20.492 1.00 96.50 196 ARG A N 1
ATOM 1533 C CA . ARG A 1 196 ? -8.731 7.285 21.269 1.00 96.50 196 ARG A CA 1
ATOM 1534 C C . ARG A 1 196 ? -7.282 6.922 21.006 1.00 96.50 196 ARG A C 1
ATOM 1536 O O . ARG A 1 196 ? -6.914 5.756 21.137 1.00 96.50 196 ARG A O 1
ATOM 1543 N N . LEU A 1 197 ? -6.462 7.916 20.683 1.00 96.62 197 LEU A N 1
ATOM 1544 C CA . LEU A 1 197 ? -5.017 7.741 20.593 1.00 96.62 197 LEU A CA 1
ATOM 1545 C C . LEU A 1 197 ? -4.433 7.592 21.994 1.00 96.62 197 LEU A C 1
ATOM 1547 O O . LEU A 1 197 ? -4.591 8.483 22.823 1.00 96.62 197 LEU A O 1
ATOM 1551 N N . VAL A 1 198 ? -3.776 6.472 22.269 1.00 96.75 198 VAL A N 1
ATOM 1552 C CA . VAL A 1 198 ? -3.261 6.158 23.614 1.00 96.75 198 VAL A CA 1
ATOM 1553 C C . VAL A 1 198 ? -1.748 6.070 23.666 1.00 96.75 198 VAL A C 1
ATOM 1555 O O . VAL A 1 198 ? -1.163 6.261 24.727 1.00 96.75 198 VAL A O 1
ATOM 1558 N N . GLU A 1 199 ? -1.109 5.800 22.533 1.00 95.69 199 GLU A N 1
ATOM 1559 C CA . GLU A 1 199 ? 0.341 5.728 22.444 1.00 95.69 199 GLU A CA 1
ATOM 1560 C C . GLU A 1 199 ? 0.794 6.052 21.027 1.00 95.69 199 GLU A C 1
ATOM 1562 O O . GLU A 1 199 ? 0.156 5.655 20.050 1.00 95.69 199 GLU A O 1
ATOM 1567 N N . VAL A 1 200 ? 1.918 6.753 20.927 1.00 95.62 200 VAL A N 1
ATOM 1568 C CA . VAL A 1 200 ? 2.562 7.100 19.665 1.00 95.62 200 VAL A CA 1
ATOM 1569 C C . VAL A 1 200 ? 4.045 6.794 19.791 1.00 95.62 200 VAL A C 1
ATOM 1571 O O . VAL A 1 200 ? 4.681 7.160 20.777 1.00 95.62 200 VAL A O 1
ATOM 1574 N N . THR A 1 201 ? 4.617 6.171 18.768 1.00 94.50 201 THR A N 1
ATOM 1575 C CA . THR A 1 201 ? 6.048 5.884 18.673 1.00 94.50 201 THR A CA 1
ATOM 1576 C C . THR A 1 201 ? 6.614 6.548 17.413 1.00 94.50 201 THR A C 1
ATOM 1578 O O . THR A 1 201 ? 6.772 5.876 16.390 1.00 94.50 201 THR A O 1
ATOM 1581 N N . PRO A 1 202 ? 6.962 7.853 17.457 1.00 90.12 202 PRO A N 1
ATOM 1582 C CA . PRO A 1 202 ? 7.312 8.637 16.266 1.00 90.12 202 PRO A CA 1
ATOM 1583 C C . PRO A 1 202 ? 8.425 8.030 15.409 1.00 90.12 202 PRO A C 1
ATOM 1585 O O . PRO A 1 202 ? 8.340 8.039 14.187 1.00 90.12 202 PRO A O 1
ATOM 1588 N N . VAL A 1 203 ? 9.444 7.443 16.046 1.00 90.69 203 VAL A N 1
ATOM 1589 C CA . VAL A 1 203 ? 10.594 6.835 15.352 1.00 90.69 203 VAL A CA 1
ATOM 1590 C C . VAL A 1 203 ? 10.177 5.657 14.468 1.00 90.69 203 VAL A C 1
ATOM 1592 O O . VAL A 1 203 ? 10.735 5.469 13.392 1.00 90.69 203 VAL A O 1
ATOM 1595 N N . SER A 1 204 ? 9.190 4.871 14.903 1.00 89.06 204 SER A N 1
ATOM 1596 C CA . SER A 1 204 ? 8.707 3.704 14.153 1.00 89.06 204 SER A CA 1
ATOM 1597 C C . SER A 1 204 ? 7.467 3.994 13.303 1.00 89.06 204 SER A C 1
ATOM 1599 O O . SER A 1 204 ? 7.056 3.131 12.538 1.00 89.06 204 SER A O 1
ATOM 1601 N N . GLY A 1 205 ? 6.846 5.171 13.450 1.00 90.81 205 GLY A N 1
ATOM 1602 C CA . GLY A 1 205 ? 5.540 5.471 12.850 1.00 90.81 205 GLY A CA 1
ATOM 1603 C C . GLY A 1 205 ? 4.358 4.762 13.526 1.00 90.81 205 GLY A C 1
ATOM 1604 O O . GLY A 1 205 ? 3.227 4.880 13.068 1.00 90.81 205 GLY A O 1
ATOM 1605 N N . GLY A 1 206 ? 4.596 4.022 14.614 1.00 93.00 206 GLY A N 1
ATOM 1606 C CA . GLY A 1 206 ? 3.569 3.241 15.300 1.00 93.00 206 GLY A CA 1
ATOM 1607 C C . GLY A 1 206 ? 2.588 4.099 16.099 1.00 93.00 206 GLY A C 1
ATOM 1608 O O . GLY A 1 206 ? 2.984 5.035 16.794 1.00 93.00 206 GLY A O 1
ATOM 1609 N N . MET A 1 207 ? 1.306 3.739 16.045 1.00 95.50 207 MET A N 1
ATOM 1610 C CA . MET A 1 207 ? 0.236 4.335 16.849 1.00 95.50 207 MET A CA 1
ATOM 1611 C C . MET A 1 207 ? -0.640 3.239 17.455 1.00 95.50 207 MET A C 1
ATOM 1613 O O . MET A 1 207 ? -1.047 2.302 16.759 1.00 95.50 207 MET A O 1
ATOM 1617 N N . ARG A 1 208 ? -0.951 3.367 18.748 1.00 96.88 208 ARG A N 1
ATOM 1618 C CA . ARG A 1 208 ? -1.891 2.496 19.458 1.00 96.88 208 ARG A CA 1
ATOM 1619 C C . ARG A 1 208 ? -3.171 3.256 19.750 1.00 96.88 208 ARG A C 1
ATOM 1621 O O . ARG A 1 208 ? -3.150 4.398 20.215 1.00 96.88 208 ARG A O 1
ATOM 1628 N N . PHE A 1 209 ? -4.278 2.570 19.527 1.00 96.62 209 PHE A N 1
ATOM 1629 C CA . PHE A 1 209 ? -5.617 3.086 19.710 1.00 96.62 209 PHE A CA 1
ATOM 1630 C C . PHE A 1 209 ? -6.419 2.222 20.686 1.00 96.62 209 PHE A C 1
ATOM 1632 O O . PHE A 1 209 ? -6.177 1.023 20.847 1.00 96.62 209 PHE A O 1
ATOM 1639 N N . GLU A 1 210 ? -7.421 2.839 21.297 1.00 96.00 210 GLU A N 1
ATOM 1640 C CA . GLU A 1 210 ? -8.485 2.167 22.042 1.00 96.00 210 GLU A CA 1
ATOM 1641 C C . GLU A 1 210 ? -9.832 2.578 21.467 1.00 96.00 210 GLU A C 1
ATOM 1643 O O . GLU A 1 210 ? -10.017 3.731 21.077 1.00 96.00 210 GLU A O 1
ATOM 1648 N N . VAL A 1 211 ? -10.773 1.642 21.380 1.00 95.00 211 VAL A N 1
ATOM 1649 C CA . VAL A 1 211 ? -12.090 1.948 20.819 1.00 95.00 211 VAL A CA 1
ATOM 1650 C C . VAL A 1 211 ? -12.944 2.652 21.862 1.00 95.00 211 VAL A C 1
ATOM 1652 O O . VAL A 1 211 ? -12.973 2.261 23.025 1.00 95.00 211 VAL A O 1
ATOM 1655 N N . VAL A 1 212 ? -13.636 3.702 21.430 1.00 93.50 212 VAL A N 1
ATOM 1656 C CA . VAL A 1 212 ? -14.567 4.477 22.261 1.00 93.50 212 VAL A CA 1
ATOM 1657 C C . VAL A 1 212 ? -16.021 4.185 21.877 1.00 93.50 212 VAL A C 1
ATOM 1659 O O . VAL A 1 212 ? -16.912 4.282 22.716 1.00 93.50 212 VAL A O 1
ATOM 1662 N N . SER A 1 213 ? -16.270 3.804 20.622 1.00 89.50 213 SER A N 1
ATOM 1663 C CA . SER A 1 213 ? -17.594 3.414 20.122 1.00 89.50 213 SER A CA 1
ATOM 1664 C C . SER A 1 213 ? -17.960 1.956 20.442 1.00 89.50 213 SER A C 1
ATOM 1666 O O . SER A 1 213 ? -17.089 1.134 20.705 1.00 89.50 213 SER A O 1
ATOM 1668 N N . GLU A 1 214 ? -19.244 1.605 20.342 1.00 85.50 214 GLU A N 1
ATOM 1669 C CA . GLU A 1 214 ? -19.700 0.204 20.371 1.00 85.50 214 GLU A CA 1
ATOM 1670 C C . GLU A 1 214 ? -19.550 -0.465 18.995 1.00 85.50 214 GLU A C 1
ATOM 1672 O O . GLU A 1 214 ? -19.686 0.188 17.953 1.00 85.50 214 GLU A O 1
ATOM 1677 N N . GLY A 1 215 ? -19.301 -1.775 18.984 1.00 80.19 215 GLY A N 1
ATOM 1678 C CA . GLY A 1 215 ? -19.271 -2.580 17.769 1.00 80.19 215 GLY A CA 1
ATOM 1679 C C . GLY A 1 215 ? -20.672 -2.859 17.229 1.00 80.19 215 GLY A C 1
ATOM 1680 O O . GLY A 1 215 ? -21.698 -2.621 17.878 1.00 80.19 215 GLY A O 1
ATOM 1681 N N . ARG A 1 216 ? -20.756 -3.411 16.013 1.00 83.69 216 ARG A N 1
ATOM 1682 C CA . ARG A 1 216 ? -22.056 -3.794 15.449 1.00 83.69 216 ARG A CA 1
ATOM 1683 C C . ARG A 1 216 ? -22.662 -4.926 16.271 1.00 83.69 216 ARG A C 1
ATOM 1685 O O . ARG A 1 216 ? -22.044 -5.974 16.453 1.00 83.69 216 ARG A O 1
ATOM 1692 N N . LYS A 1 217 ? -23.907 -4.745 16.718 1.00 81.56 217 LYS A N 1
ATOM 1693 C CA . LYS A 1 217 ? -24.657 -5.787 17.431 1.00 81.56 217 LYS A CA 1
ATOM 1694 C C . LYS A 1 217 ? -24.967 -6.939 16.475 1.00 81.56 217 LYS A C 1
ATOM 1696 O O . LYS A 1 217 ? -25.675 -6.758 15.485 1.00 81.56 217 LYS A O 1
ATOM 1701 N N . GLY A 1 218 ? -24.431 -8.117 16.773 1.00 73.81 218 GLY A N 1
ATOM 1702 C CA . GLY A 1 218 ? -24.638 -9.343 16.010 1.00 73.81 218 GLY A CA 1
ATOM 1703 C C . GLY A 1 218 ? -25.236 -10.460 16.860 1.00 73.81 218 GLY A C 1
ATOM 1704 O O . GLY A 1 218 ? -25.477 -10.310 18.056 1.00 73.81 218 GLY A O 1
ATOM 1705 N N . LYS A 1 219 ? -25.504 -11.607 16.227 1.00 69.69 219 LYS A N 1
ATOM 1706 C CA . LYS A 1 219 ? -25.868 -12.831 16.952 1.00 69.69 219 LYS A CA 1
ATOM 1707 C C . LYS A 1 219 ? -24.589 -13.515 17.454 1.00 69.69 219 LYS A C 1
ATOM 1709 O O . LYS A 1 219 ? -23.625 -13.557 16.687 1.00 69.69 219 LYS A O 1
ATOM 1714 N N . PRO A 1 220 ? -24.584 -14.090 18.671 1.00 69.56 220 PRO A N 1
ATOM 1715 C CA . PRO A 1 220 ? -23.453 -14.861 19.179 1.00 69.56 220 PRO A CA 1
ATOM 1716 C C . PRO A 1 220 ? -23.029 -15.957 18.201 1.00 69.56 220 PRO A C 1
ATOM 1718 O O . PRO A 1 220 ? -23.868 -16.549 17.509 1.00 69.56 220 PRO A O 1
ATOM 1721 N N . MET A 1 221 ? -21.729 -16.244 18.148 1.00 63.16 221 MET A N 1
ATOM 1722 C CA . MET A 1 221 ? -21.218 -17.340 17.329 1.00 63.16 221 MET A CA 1
ATOM 1723 C C . MET A 1 221 ? -21.781 -18.680 17.834 1.00 63.16 221 MET A C 1
ATOM 1725 O O . MET A 1 221 ? -21.725 -18.959 19.033 1.00 63.16 221 MET A O 1
ATOM 1729 N N . PRO A 1 222 ? -22.319 -19.546 16.953 1.00 59.91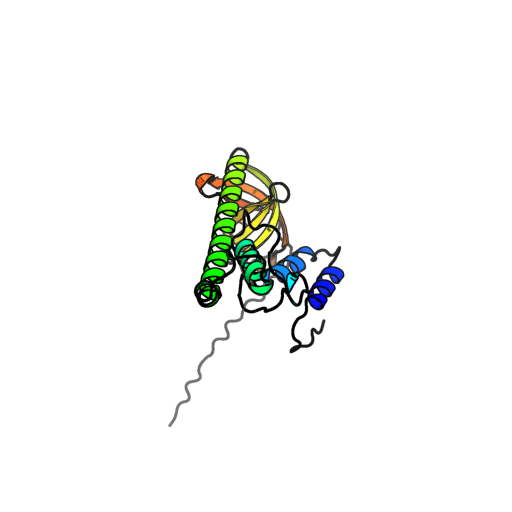 222 PRO A N 1
ATOM 1730 C CA . PRO A 1 222 ? -22.729 -20.878 17.366 1.00 59.91 222 PRO A CA 1
ATOM 1731 C C . PRO A 1 222 ? -21.492 -21.639 17.848 1.00 59.91 222 PRO A C 1
ATOM 1733 O O . PRO A 1 222 ? -20.534 -21.817 17.092 1.00 59.91 222 PRO A O 1
ATOM 1736 N N . ARG A 1 223 ? -21.510 -22.088 19.111 1.00 57.12 223 ARG A N 1
ATOM 1737 C CA . ARG A 1 223 ? -20.443 -22.916 19.689 1.00 57.12 223 ARG A CA 1
ATOM 1738 C C . ARG A 1 223 ? -20.128 -24.062 18.731 1.00 57.12 223 ARG A C 1
ATOM 1740 O O . ARG A 1 223 ? -20.992 -24.895 18.453 1.00 57.12 223 ARG A O 1
ATOM 1747 N N . ARG A 1 224 ? -18.887 -24.126 18.239 1.00 55.69 224 ARG A N 1
ATOM 1748 C CA . ARG A 1 224 ? -18.397 -25.288 17.491 1.00 55.69 224 ARG A CA 1
ATOM 1749 C C . ARG A 1 224 ? -18.491 -26.497 18.421 1.00 55.69 224 ARG A C 1
ATOM 1751 O O . ARG A 1 224 ? -17.677 -26.649 19.327 1.00 55.69 224 ARG A O 1
ATOM 1758 N N . SER A 1 225 ? -19.498 -27.350 18.225 1.00 42.03 225 SER A N 1
ATOM 1759 C CA . SER A 1 225 ? -19.583 -28.621 18.937 1.00 42.03 225 SER A CA 1
ATOM 1760 C C . SER A 1 225 ? -18.375 -29.455 18.525 1.00 42.03 225 SER A C 1
ATOM 1762 O O . SER A 1 225 ? -18.296 -29.914 17.382 1.00 42.03 225 SER A O 1
ATOM 1764 N N . VAL A 1 226 ? -17.422 -29.636 19.435 1.00 44.56 226 VAL A N 1
ATOM 1765 C CA . VAL A 1 226 ? -16.345 -30.608 19.265 1.00 44.56 226 VAL A CA 1
ATOM 1766 C C . VAL A 1 226 ? -17.016 -31.979 19.197 1.00 44.56 226 VAL A C 1
ATOM 1768 O O . VAL A 1 226 ? -17.403 -32.550 20.214 1.00 44.56 226 VAL A O 1
ATOM 1771 N N . ARG A 1 227 ? -17.233 -32.494 17.981 1.00 43.88 227 ARG A N 1
ATOM 1772 C CA . ARG A 1 227 ? -17.647 -33.883 17.777 1.00 43.88 227 ARG A CA 1
ATOM 1773 C C . ARG A 1 227 ? -16.486 -34.757 18.241 1.00 43.88 227 ARG A C 1
ATOM 1775 O O . ARG A 1 227 ? -15.534 -34.973 17.501 1.00 43.88 227 ARG A O 1
ATOM 1782 N N . SER A 1 228 ? -16.571 -35.223 19.485 1.00 42.06 228 SER A N 1
ATOM 1783 C CA . SER A 1 228 ? -15.752 -36.310 20.012 1.00 42.06 228 SER A CA 1
ATOM 1784 C C . SER A 1 228 ? -15.957 -37.531 19.114 1.00 42.06 228 SER A C 1
ATOM 1786 O O . SER A 1 228 ? -17.004 -38.181 19.150 1.00 42.06 228 SER A O 1
ATOM 1788 N N . SER A 1 229 ? -14.982 -37.816 18.253 1.00 45.66 229 SER A N 1
ATOM 1789 C CA . SER A 1 229 ? -14.895 -39.068 17.511 1.00 45.66 229 SER A CA 1
ATOM 1790 C C . SER A 1 229 ? -14.528 -40.176 18.494 1.00 45.66 229 SER A C 1
ATOM 1792 O O . SER A 1 229 ? -13.371 -40.555 18.662 1.00 45.66 229 SER A O 1
ATOM 1794 N N . ARG A 1 230 ? -15.537 -40.702 19.192 1.00 42.78 230 ARG A N 1
ATOM 1795 C CA . ARG A 1 230 ? -15.391 -41.900 20.017 1.00 42.78 230 ARG A CA 1
ATOM 1796 C C . ARG A 1 230 ? -15.144 -43.086 19.079 1.00 42.78 230 ARG A C 1
ATOM 1798 O O . ARG A 1 230 ? -16.073 -43.670 18.535 1.00 42.78 230 ARG A O 1
ATOM 1805 N N . GLN A 1 231 ? -13.868 -43.390 18.849 1.00 46.62 231 GLN A N 1
ATOM 1806 C CA . GLN A 1 231 ? -13.404 -44.572 18.129 1.00 46.62 231 GLN A CA 1
ATOM 1807 C C . GLN A 1 231 ? -13.890 -45.822 18.879 1.00 46.62 231 GLN A C 1
ATOM 1809 O O . GLN A 1 231 ? -13.361 -46.199 19.925 1.00 46.62 231 GLN A O 1
ATOM 1814 N N . THR A 1 232 ? -14.929 -46.467 18.359 1.00 43.78 232 THR A N 1
ATOM 1815 C CA . THR A 1 232 ? -15.342 -47.809 18.768 1.00 43.78 232 THR A CA 1
ATOM 1816 C C . THR A 1 232 ? -14.252 -48.803 18.371 1.00 43.78 232 THR A C 1
ATOM 1818 O O . THR A 1 232 ? -14.141 -49.188 17.209 1.00 43.78 232 THR A O 1
ATOM 1821 N N . LYS A 1 233 ? -13.431 -49.221 19.344 1.00 44.56 233 LYS A N 1
ATOM 1822 C CA . LYS A 1 233 ? -12.548 -50.389 19.224 1.00 44.56 233 LYS A CA 1
ATOM 1823 C C . LYS A 1 233 ? -13.408 -51.641 19.021 1.00 44.56 233 LYS A C 1
ATOM 1825 O O . LYS A 1 233 ? -14.016 -52.142 19.965 1.00 44.56 233 LYS A O 1
ATOM 1830 N N . GLY A 1 234 ? -13.448 -52.143 17.791 1.00 41.22 234 GLY A N 1
ATOM 1831 C CA . GLY A 1 234 ? -13.983 -53.465 17.482 1.00 41.22 234 GLY A CA 1
ATOM 1832 C C . GLY A 1 234 ? -13.095 -54.555 18.085 1.00 41.22 234 GLY A C 1
ATOM 1833 O O . GLY A 1 234 ? -11.925 -54.675 17.728 1.00 41.22 234 GLY A O 1
ATOM 1834 N N . ARG A 1 235 ? -13.658 -55.348 19.003 1.00 47.75 235 ARG A N 1
ATOM 1835 C CA . ARG A 1 235 ? -13.121 -56.652 19.421 1.00 47.75 235 ARG A CA 1
ATOM 1836 C C . ARG A 1 235 ? -13.152 -57.588 18.211 1.00 47.75 235 ARG A C 1
ATOM 1838 O O . ARG A 1 235 ? -14.236 -57.896 17.723 1.00 47.75 235 ARG A O 1
ATOM 1845 N N . ARG A 1 236 ? -11.992 -58.066 17.761 1.00 47.81 236 ARG A N 1
ATOM 1846 C CA . ARG A 1 236 ? -11.901 -59.289 16.955 1.00 47.81 236 ARG A CA 1
ATOM 1847 C C . ARG A 1 236 ? -11.646 -60.466 17.897 1.00 47.81 236 ARG A C 1
ATOM 1849 O O . ARG A 1 236 ? -10.743 -60.393 18.728 1.00 47.81 236 ARG A O 1
ATOM 1856 N N . ARG A 1 237 ? -12.532 -61.458 17.806 1.00 51.53 237 ARG A N 1
ATOM 1857 C CA . ARG A 1 237 ? -12.295 -62.840 18.228 1.00 51.53 237 ARG A CA 1
ATOM 1858 C C . ARG A 1 237 ? -11.462 -63.535 17.162 1.00 51.53 237 ARG A C 1
ATOM 1860 O O . ARG A 1 237 ? -11.585 -63.104 15.991 1.00 51.53 237 ARG A O 1
#

Sequence (237 aa):
MVLPIGQVMRPKHFNRILEQVKGKDYQHLVNEVVLRTQAQAIYSPDNKGHFGLSLRRYAHFTSPIRRYADLIVHRALISALGFGEDGLSTEDIAKLRDTADMISDAERRAMAAERETVDRLIASHLSTQTGAVFRGRIGGVVGAGLFVKLDDSGADGFVPVTTLGRDYFVYDQTRHALIGERTGETWQLGDRLEVRLVEVTPVSGGMRFEVVSEGRKGKPMPRRSVRSSRQTKGRRR

Radius of gyration: 25.28 Å; chains: 1; bounding box: 50×79×64 Å

Foldseek 3Di:
DDDPPPDDDALVVLVVVLVVCPPHLCSVVSVLVSVVPDDDDFFAPDQPADRPVRGSGDFDADCVPPAVRNVLVVLCCCVVVVVDDSHDDPVNVVCRGVVRVVRRVVVVVVVVVVVQVLLLVLLVVCVVVAFDKFKWFFQAADQQFTWTQGDPSRHIATEGPVQLDDFRWDQDPVQRWTAGQPQRFIRGGGDMFMWGFHDGDSNRSYTYTHTPDGGDGGDHDDPPPPPPPPPPDDDDD

pLDDT: mean 88.09, std 14.33, range [35.94, 98.12]